Protein AF-0000000081426571 (afdb_homodimer)

Radius of gyration: 33.4 Å; Cα contacts (8 Å, |Δi|>4): 538; chains: 2; bounding box: 96×154×84 Å

pLDDT: mean 79.52, std 29.43, range [21.64, 98.94]

Secondary structure (DSSP, 8-state):
-------------------------------------HHHHHHS--EEEEEE-TTS-GGGGTTHHHHHHHHTGGGT-EE-SS-EE-PPPGGGEETTTTEEEHHHHHHHHHHHHTTSEEEEEESS-EE-TT-S--SEEEETTTEEEEE-TTTTT-HHHHHHHHHHHHHHHTT-/-------------------------------------THHHHHS--EEEEEE-TTS-GGGGTTHHHHHHHHTGGGT-EE-SS-EE-PPPGGGEETTTTEEEHHHHHHHHHHHHTTSEEEEEESS-EE-TT-S--SEEEETTTEEEEE-TTTTT-HHHHHHHHHHHHHHHTT-

Organism: NCBI:txid290746

Structure (mmCIF, N/CA/C/O backbone):
data_AF-0000000081426571-model_v1
#
loop_
_entity.id
_entity.type
_entity.pdbx_description
1 polymer 'Uncharacterized protein'
#
loop_
_atom_site.group_PDB
_atom_site.id
_atom_site.type_symbol
_atom_site.label_atom_id
_atom_site.label_alt_id
_atom_site.label_comp_id
_atom_site.label_asym_id
_atom_site.label_entity_id
_atom_site.label_seq_id
_atom_site.pdbx_PDB_ins_code
_atom_site.Cartn_x
_atom_site.Cartn_y
_atom_site.Cartn_z
_atom_site.occupancy
_atom_site.B_iso_or_equiv
_atom_site.auth_seq_id
_atom_site.auth_comp_id
_atom_site.auth_asym_id
_atom_site.auth_atom_id
_atom_site.pdbx_PDB_model_num
ATOM 1 N N . MET A 1 1 ? 53.719 65 63.531 1 25.92 1 MET A N 1
ATOM 2 C CA . MET A 1 1 ? 54.281 63.625 63.562 1 25.92 1 MET A CA 1
ATOM 3 C C . MET A 1 1 ? 53.188 62.562 63.5 1 25.92 1 MET A C 1
ATOM 5 O O . MET A 1 1 ? 52.688 62.094 64.5 1 25.92 1 MET A O 1
ATOM 9 N N . SER A 1 2 ? 52.156 62.781 62.625 1 25.45 2 SER A N 1
ATOM 10 C CA . SER A 1 2 ? 50.75 62.406 62.469 1 25.45 2 SER A CA 1
ATOM 11 C C . SER A 1 2 ? 50.594 60.938 62.156 1 25.45 2 SER A C 1
ATOM 13 O O . SER A 1 2 ? 51.438 60.375 61.438 1 25.45 2 SER A O 1
ATOM 15 N N . LEU A 1 3 ? 49.781 60.062 62.844 1 24.69 3 LEU A N 1
ATOM 16 C CA . LEU A 1 3 ? 49.469 58.688 63.281 1 24.69 3 LEU A CA 1
ATOM 17 C C . LEU A 1 3 ? 48.969 57.844 62.125 1 24.69 3 LEU A C 1
ATOM 19 O O . LEU A 1 3 ? 47.781 57.781 61.875 1 24.69 3 LEU A O 1
ATOM 23 N N . ILE A 1 4 ? 49.375 57.969 60.844 1 26.69 4 ILE A N 1
ATOM 24 C CA . ILE A 1 4 ? 48.875 57.438 59.562 1 26.69 4 ILE A CA 1
ATOM 25 C C . ILE A 1 4 ? 49.094 55.938 59.531 1 26.69 4 ILE A C 1
ATOM 27 O O . ILE A 1 4 ? 50.219 55.469 59.312 1 26.69 4 ILE A O 1
ATOM 31 N N . ASP A 1 5 ? 48.594 55.25 60.656 1 21.81 5 ASP A N 1
ATOM 32 C CA . ASP A 1 5 ? 49 53.844 60.875 1 21.81 5 ASP A CA 1
ATOM 33 C C . ASP A 1 5 ? 48.656 52.969 59.656 1 21.81 5 ASP A C 1
ATOM 35 O O . ASP A 1 5 ? 47.719 53.312 58.906 1 21.81 5 ASP A O 1
ATOM 39 N N . LYS A 1 6 ? 49.469 51.906 59.406 1 23.62 6 LYS A N 1
ATOM 40 C CA . LYS A 1 6 ? 49.938 50.906 58.469 1 23.62 6 LYS A CA 1
ATOM 41 C C . LYS A 1 6 ? 48.875 49.875 58.188 1 23.62 6 LYS A C 1
ATOM 43 O O . LYS A 1 6 ? 48.625 48.969 59 1 23.62 6 LYS A O 1
ATOM 48 N N . ILE A 1 7 ? 47.594 50.312 57.906 1 27.2 7 ILE A N 1
ATOM 49 C CA . ILE A 1 7 ? 46.5 49.375 57.875 1 27.2 7 ILE A CA 1
ATOM 50 C C . ILE A 1 7 ? 46.812 48.219 56.938 1 27.2 7 ILE A C 1
ATOM 52 O O . ILE A 1 7 ? 47.125 48.438 55.75 1 27.2 7 ILE A O 1
ATOM 56 N N . SER A 1 8 ? 47.438 47.094 57.469 1 24.3 8 SER A N 1
ATOM 57 C CA . SER A 1 8 ? 47.938 45.812 57 1 24.3 8 SER A CA 1
ATOM 58 C C . SER A 1 8 ? 46.938 45.125 56.094 1 24.3 8 SER A C 1
ATOM 60 O O . SER A 1 8 ? 45.781 44.969 56.438 1 24.3 8 SER A O 1
ATOM 62 N N . ASP A 1 9 ? 47.031 45.156 54.75 1 24.78 9 ASP A N 1
ATOM 63 C CA . ASP A 1 9 ? 46.344 44.781 53.5 1 24.78 9 ASP A CA 1
ATOM 64 C C . ASP A 1 9 ? 46.125 43.281 53.469 1 24.78 9 ASP A C 1
ATOM 66 O O . ASP A 1 9 ? 46.938 42.531 52.906 1 24.78 9 ASP A O 1
ATOM 70 N N . ASP A 1 10 ? 45.844 42.531 54.562 1 26.25 10 ASP A N 1
ATOM 71 C CA . ASP A 1 10 ? 45.875 41.094 54.562 1 26.25 10 ASP A CA 1
ATOM 72 C C . ASP A 1 10 ? 44.875 40.531 53.531 1 26.25 10 ASP A C 1
ATOM 74 O O . ASP A 1 10 ? 43.656 40.594 53.75 1 26.25 10 ASP A O 1
ATOM 78 N N . THR A 1 11 ? 45.062 40.719 52.219 1 26.31 11 THR A N 1
ATOM 79 C CA . THR A 1 11 ? 44.188 40.312 51.125 1 26.31 11 THR A CA 1
ATOM 80 C C . THR A 1 11 ? 43.969 38.781 51.156 1 26.31 11 THR A C 1
ATOM 82 O O . THR A 1 11 ? 44.938 38.031 51.094 1 26.31 11 THR A O 1
ATOM 85 N N . PRO A 1 12 ? 42.938 38.281 51.844 1 25.83 12 PRO A N 1
ATOM 86 C CA . PRO A 1 12 ? 42.781 36.812 52 1 25.83 12 PRO A CA 1
ATOM 87 C C . PRO A 1 12 ? 42.781 36.062 50.688 1 25.83 12 PRO A C 1
ATOM 89 O O . PRO A 1 12 ? 42.281 36.594 49.688 1 25.83 12 PRO A O 1
ATOM 92 N N . THR A 1 13 ? 43.812 35.219 50.375 1 25.3 13 THR A N 1
ATOM 93 C CA . THR A 1 13 ? 44.156 34.438 49.219 1 25.3 13 THR A CA 1
ATOM 94 C C . THR A 1 13 ? 43.062 33.438 48.906 1 25.3 13 THR A C 1
ATOM 96 O O . THR A 1 13 ? 42.656 32.656 49.75 1 25.3 13 THR A O 1
ATOM 99 N N . LEU A 1 14 ? 42.062 33.812 48.094 1 24.78 14 LEU A N 1
ATOM 100 C CA . LEU A 1 14 ? 40.938 33.031 47.688 1 24.78 14 LEU A CA 1
ATOM 101 C C . LEU A 1 14 ? 41.406 31.672 47.125 1 24.78 14 LEU A C 1
ATOM 103 O O . LEU A 1 14 ? 42.219 31.641 46.219 1 24.78 14 LEU A O 1
ATOM 107 N N . GLU A 1 15 ? 41.375 30.562 47.938 1 23.47 15 GLU A N 1
ATOM 108 C CA . GLU A 1 15 ? 41.75 29.188 47.625 1 23.47 15 GLU A CA 1
ATOM 109 C C . GLU A 1 15 ? 41.094 28.688 46.344 1 23.47 15 GLU A C 1
ATOM 111 O O . GLU A 1 15 ? 39.938 29.016 46.094 1 23.47 15 GLU A O 1
ATOM 116 N N . GLU A 1 16 ? 41.875 28.281 45.375 1 23.42 16 GLU A N 1
ATOM 117 C CA . GLU A 1 16 ? 41.656 27.75 44.031 1 23.42 16 GLU A CA 1
ATOM 118 C C . GLU A 1 16 ? 40.812 26.484 44.062 1 23.42 16 GLU A C 1
ATOM 120 O O . GLU A 1 16 ? 41.219 25.5 44.719 1 23.42 16 GLU A O 1
ATOM 125 N N . GLU A 1 17 ? 39.531 26.578 44.156 1 22.53 17 GLU A N 1
ATOM 126 C CA . GLU A 1 17 ? 38.688 25.375 44.156 1 22.53 17 GLU A CA 1
ATOM 127 C C . GLU A 1 17 ? 39.062 24.422 43.031 1 22.53 17 GLU A C 1
ATOM 129 O O . GLU A 1 17 ? 39.344 24.859 41.906 1 22.53 17 GLU A O 1
ATOM 134 N N . ALA A 1 18 ? 39.594 23.188 43.375 1 25.34 18 ALA A N 1
ATOM 135 C CA . ALA A 1 18 ? 40.031 22.078 42.531 1 25.34 18 ALA A CA 1
ATOM 136 C C . ALA A 1 18 ? 39 21.781 41.469 1 25.34 18 ALA A C 1
ATOM 138 O O . ALA A 1 18 ? 37.781 21.891 41.688 1 25.34 18 ALA A O 1
ATOM 139 N N . PRO A 1 19 ? 39.438 21.703 40.156 1 23.05 19 PRO A N 1
ATOM 140 C CA . PRO A 1 19 ? 38.562 21.438 39.031 1 23.05 19 PRO A CA 1
ATOM 141 C C . PRO A 1 19 ? 37.781 20.156 39.188 1 23.05 19 PRO A C 1
ATOM 143 O O . PRO A 1 19 ? 38.25 19.188 39.781 1 23.05 19 PRO A O 1
ATOM 146 N N . PHE A 1 20 ? 36.406 20.172 39.344 1 23.98 20 PHE A N 1
ATOM 147 C CA . PHE A 1 20 ? 35.5 19.047 39.344 1 23.98 20 PHE A CA 1
ATOM 148 C C . PHE A 1 20 ? 35.75 18.141 38.156 1 23.98 20 PHE A C 1
ATOM 150 O O . PHE A 1 20 ? 35.75 18.609 37 1 23.98 20 PHE A O 1
ATOM 157 N N . GLU A 1 21 ? 36.625 17.203 38.281 1 24.95 21 GLU A N 1
ATOM 158 C CA . GLU A 1 21 ? 36.844 16.156 37.281 1 24.95 21 GLU A CA 1
ATOM 159 C C . GLU A 1 21 ? 35.531 15.484 36.875 1 24.95 21 GLU A C 1
ATOM 161 O O . GLU A 1 21 ? 34.875 14.891 37.719 1 24.95 21 GLU A O 1
ATOM 166 N N . THR A 1 22 ? 34.688 16.172 36.094 1 23.86 22 THR A N 1
ATOM 167 C CA . THR A 1 22 ? 33.531 15.508 35.531 1 23.86 22 THR A CA 1
ATOM 168 C C . THR A 1 22 ? 33.875 14.18 34.875 1 23.86 22 THR A C 1
ATOM 170 O O . THR A 1 22 ? 34.688 14.141 33.938 1 23.86 22 THR A O 1
ATOM 173 N N . SER A 1 23 ? 34.156 13.164 35.688 1 23.3 23 SER A N 1
ATOM 174 C CA . SER A 1 23 ? 34.344 11.82 35.125 1 23.3 23 SER A CA 1
ATOM 175 C C . SER A 1 23 ? 33.188 11.445 34.188 1 23.3 23 SER A C 1
ATOM 177 O O . SER A 1 23 ? 32.031 11.383 34.594 1 23.3 23 SER A O 1
ATOM 179 N N . THR A 1 24 ? 33.25 11.984 33 1 24.41 24 THR A N 1
ATOM 180 C CA . THR A 1 24 ? 32.344 11.586 31.922 1 24.41 24 THR A CA 1
ATOM 181 C C . THR A 1 24 ? 32.344 10.07 31.734 1 24.41 24 THR A C 1
ATOM 183 O O . THR A 1 24 ? 33.312 9.5 31.234 1 24.41 24 THR A O 1
ATOM 186 N N . ASP A 1 25 ? 32.125 9.297 32.781 1 23.45 25 ASP A N 1
ATOM 187 C CA . ASP A 1 25 ? 32 7.887 32.438 1 23.45 25 ASP A CA 1
ATOM 188 C C . ASP A 1 25 ? 30.969 7.68 31.344 1 23.45 25 ASP A C 1
ATOM 190 O O . ASP A 1 25 ? 29.797 8.008 31.516 1 23.45 25 ASP A O 1
ATOM 194 N N . ALA A 1 26 ? 31.453 7.828 30.094 1 24.08 26 ALA A N 1
ATOM 195 C CA . ALA A 1 26 ? 30.766 7.453 28.875 1 24.08 26 ALA A CA 1
ATOM 196 C C . ALA A 1 26 ? 30.188 6.043 28.984 1 24.08 26 ALA A C 1
ATOM 198 O O . ALA A 1 26 ? 30.906 5.059 28.812 1 24.08 26 ALA A O 1
ATOM 199 N N . ASN A 1 27 ? 29.578 5.695 30.078 1 26.95 27 ASN A N 1
ATOM 200 C CA . ASN A 1 27 ? 28.953 4.395 29.828 1 26.95 27 ASN A CA 1
ATOM 201 C C . ASN A 1 27 ? 28.141 4.391 28.547 1 26.95 27 ASN A C 1
ATOM 203 O O . ASN A 1 27 ? 27.156 5.113 28.438 1 26.95 27 ASN A O 1
ATOM 207 N N . ASN A 1 28 ? 28.828 4.262 27.484 1 24.73 28 ASN A N 1
ATOM 208 C CA . ASN A 1 28 ? 28.344 3.955 26.141 1 24.73 28 ASN A CA 1
ATOM 209 C C . ASN A 1 28 ? 27.281 2.861 26.156 1 24.73 28 ASN A C 1
ATOM 211 O O . ASN A 1 28 ? 27.609 1.672 26.172 1 24.73 28 ASN A O 1
ATOM 215 N N . ALA A 1 29 ? 26.359 2.893 27.078 1 26.14 29 ALA A N 1
ATOM 216 C CA . ALA A 1 29 ? 25.328 1.873 26.906 1 26.14 29 ALA A CA 1
ATOM 217 C C . ALA A 1 29 ? 24.859 1.797 25.469 1 26.14 29 ALA A C 1
ATOM 219 O O . ALA A 1 29 ? 24.312 2.764 24.922 1 26.14 29 ALA A O 1
ATOM 220 N N . ASP A 1 30 ? 25.609 1.077 24.656 1 28.41 30 ASP A N 1
ATOM 221 C CA . ASP A 1 30 ? 25.203 0.573 23.344 1 28.41 30 ASP A CA 1
ATOM 222 C C . ASP A 1 30 ? 23.719 0.226 23.328 1 28.41 30 ASP A C 1
ATOM 224 O O . ASP A 1 30 ? 23.266 -0.655 24.062 1 28.41 30 ASP A O 1
ATOM 228 N N . SER A 1 31 ? 22.922 1.123 23.531 1 29.75 31 SER A N 1
ATOM 229 C CA . SER A 1 31 ? 21.531 0.726 23.281 1 29.75 31 SER A CA 1
ATOM 230 C C . SER A 1 31 ? 21.453 -0.242 22.094 1 29.75 31 SER A C 1
ATOM 232 O O . SER A 1 31 ? 21.984 0.033 21.031 1 29.75 31 SER A O 1
ATOM 234 N N . PRO A 1 32 ? 21.266 -1.528 22.406 1 28.88 32 PRO A N 1
ATOM 235 C CA . PRO A 1 32 ? 21.234 -2.465 21.281 1 28.88 32 PRO A CA 1
ATOM 236 C C . PRO A 1 32 ? 20.422 -1.948 20.109 1 28.88 32 PRO A C 1
ATOM 238 O O . PRO A 1 32 ? 19.281 -1.488 20.297 1 28.88 32 PRO A O 1
ATOM 241 N N . LYS A 1 33 ? 20.938 -1.298 19.141 1 29.2 33 LYS A N 1
ATOM 242 C CA . LYS A 1 33 ? 20.312 -1.254 17.812 1 29.2 33 LYS A CA 1
ATOM 243 C C . LYS A 1 33 ? 19.484 -2.504 17.562 1 29.2 33 LYS A C 1
ATOM 245 O O . LYS A 1 33 ? 20 -3.623 17.625 1 29.2 33 LYS A O 1
ATOM 250 N N . LYS A 1 34 ? 18.266 -2.441 17.953 1 31.03 34 LYS A N 1
ATOM 251 C CA . LYS A 1 34 ? 17.422 -3.523 17.453 1 31.03 34 LYS A CA 1
ATOM 252 C C . LYS A 1 34 ? 17.891 -3.992 16.078 1 31.03 34 LYS A C 1
ATOM 254 O O . LYS A 1 34 ? 17.812 -3.24 15.109 1 31.03 34 LYS A O 1
ATOM 259 N N . SER A 1 35 ? 18.969 -4.695 15.992 1 32.28 35 SER A N 1
ATOM 260 C CA . SER A 1 35 ? 19.234 -5.488 14.797 1 32.28 35 SER A CA 1
ATOM 261 C C . SER A 1 35 ? 17.953 -5.805 14.047 1 32.28 35 SER A C 1
ATOM 263 O O . SER A 1 35 ? 16.953 -6.234 14.648 1 32.28 35 SER A O 1
ATOM 265 N N . LEU A 1 36 ? 17.484 -5.109 13.172 1 36.12 36 LEU A N 1
ATOM 266 C CA . LEU A 1 36 ? 16.562 -5.742 12.234 1 36.12 36 LEU A CA 1
ATOM 267 C C . LEU A 1 36 ? 16.734 -7.258 12.242 1 36.12 36 LEU A C 1
ATOM 269 O O . LEU A 1 36 ? 17.781 -7.77 11.828 1 36.12 36 LEU A O 1
ATOM 273 N N . SER A 1 37 ? 16.422 -7.93 13.195 1 35.41 37 SER A N 1
ATOM 274 C CA . SER A 1 37 ? 16.578 -9.375 13.344 1 35.41 37 SER A CA 1
ATOM 275 C C . SER A 1 37 ? 16.5 -10.078 11.992 1 35.41 37 SER A C 1
ATOM 277 O O . SER A 1 37 ? 15.547 -9.891 11.242 1 35.41 37 SER A O 1
ATOM 279 N N . GLU A 1 38 ? 17.453 -10.352 11.102 1 43.66 38 GLU A N 1
ATOM 280 C CA . GLU A 1 38 ? 17.75 -11.383 10.109 1 43.66 38 GLU A CA 1
ATOM 281 C C . GLU A 1 38 ? 16.797 -12.562 10.234 1 43.66 38 GLU A C 1
ATOM 283 O O . GLU A 1 38 ? 16.609 -13.312 9.281 1 43.66 38 GLU A O 1
ATOM 288 N N . PRO A 1 39 ? 16.375 -12.75 11.383 1 43.84 39 PRO A N 1
ATOM 289 C CA . PRO A 1 39 ? 15.68 -14.031 11.586 1 43.84 39 PRO A CA 1
ATOM 290 C C . PRO A 1 39 ? 14.352 -14.109 10.844 1 43.84 39 PRO A C 1
ATOM 292 O O . PRO A 1 39 ? 13.961 -15.18 10.383 1 43.84 39 PRO A O 1
ATOM 295 N N . ILE A 1 40 ? 13.656 -13.008 10.883 1 48.34 40 ILE A N 1
ATOM 296 C CA . ILE A 1 40 ? 12.328 -13.188 10.312 1 48.34 40 ILE A CA 1
ATOM 297 C C . ILE A 1 40 ? 12.445 -13.469 8.812 1 48.34 40 ILE A C 1
ATOM 299 O O . ILE A 1 40 ? 11.734 -14.328 8.273 1 48.34 40 ILE A O 1
ATOM 303 N N . PHE A 1 41 ? 13.367 -12.742 8.156 1 56.28 41 PHE A N 1
ATOM 304 C CA . PHE A 1 41 ? 13.523 -12.984 6.727 1 56.28 41 PHE A CA 1
ATOM 305 C C . PHE A 1 41 ? 14.172 -14.336 6.473 1 56.28 41 PHE A C 1
ATOM 307 O O . PHE A 1 41 ? 13.961 -14.953 5.426 1 56.28 41 PHE A O 1
ATOM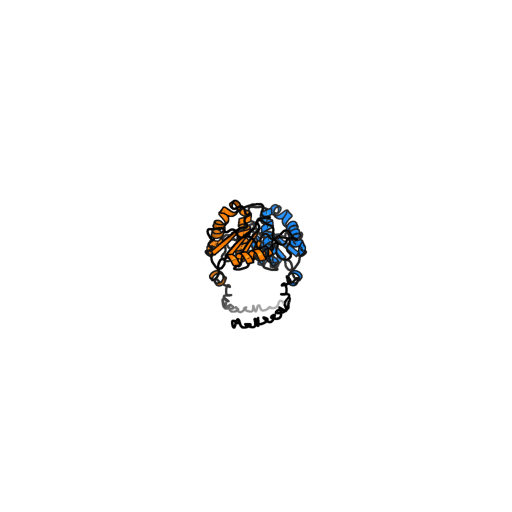 314 N N . GLN A 1 42 ? 15 -14.68 7.434 1 54.41 42 GLN A N 1
ATOM 315 C CA . GLN A 1 42 ? 15.703 -15.938 7.207 1 54.41 42 GLN A CA 1
ATOM 316 C C . GLN A 1 42 ? 14.727 -17.094 7.039 1 54.41 42 GLN A C 1
ATOM 318 O O . GLN A 1 42 ? 15.016 -18.062 6.332 1 54.41 42 GLN A O 1
ATOM 323 N N . GLN A 1 43 ? 13.516 -16.906 7.605 1 61.25 43 GLN A N 1
ATOM 324 C CA . GLN A 1 43 ? 12.664 -18.094 7.574 1 61.25 43 GLN A CA 1
ATOM 325 C C . GLN A 1 43 ? 11.555 -17.953 6.539 1 61.25 43 GLN A C 1
ATOM 327 O O . GLN A 1 43 ? 10.812 -18.891 6.277 1 61.25 43 GLN A O 1
ATOM 332 N N . MET A 1 44 ? 11.555 -16.891 5.809 1 64.56 44 MET A N 1
ATOM 333 C CA . MET A 1 44 ? 10.43 -16.734 4.883 1 64.56 44 MET A CA 1
ATOM 334 C C . MET A 1 44 ? 10.766 -17.344 3.523 1 64.56 44 MET A C 1
ATOM 336 O O . MET A 1 44 ? 11.922 -17.328 3.1 1 64.56 44 MET A O 1
ATOM 340 N N . PRO A 1 45 ? 9.633 -18.094 2.994 1 66.06 45 PRO A N 1
ATOM 341 C CA . PRO A 1 45 ? 9.875 -18.562 1.629 1 66.06 45 PRO A CA 1
ATOM 342 C C . PRO A 1 45 ? 10.375 -17.453 0.703 1 66.06 45 PRO A C 1
ATOM 344 O O . PRO A 1 45 ? 9.953 -16.312 0.83 1 66.06 45 PRO A O 1
ATOM 347 N N . ARG A 1 46 ? 11.188 -17.844 -0.065 1 85.31 46 ARG A N 1
ATOM 348 C CA . ARG A 1 46 ? 11.82 -16.859 -0.945 1 85.31 46 ARG A CA 1
ATOM 349 C C . ARG A 1 46 ? 11.281 -16.969 -2.367 1 85.31 46 ARG A C 1
ATOM 351 O O . ARG A 1 46 ? 11.984 -16.672 -3.33 1 85.31 46 ARG A O 1
ATOM 358 N N . THR A 1 47 ? 10.047 -17.672 -2.508 1 96.38 47 THR A N 1
ATOM 359 C CA . THR A 1 47 ? 9.391 -17.75 -3.809 1 96.38 47 THR A CA 1
ATOM 360 C C . THR A 1 47 ? 7.969 -17.188 -3.73 1 96.38 47 THR A C 1
ATOM 362 O O . THR A 1 47 ? 7.246 -17.453 -2.77 1 96.38 47 THR A O 1
ATOM 365 N N . CYS A 1 48 ? 7.609 -16.438 -4.734 1 98.19 48 CYS A N 1
ATOM 366 C CA . CYS A 1 48 ? 6.277 -15.859 -4.832 1 98.19 48 CYS A CA 1
ATOM 367 C C . CYS A 1 48 ? 5.512 -16.438 -6.012 1 98.19 48 CYS A C 1
ATOM 369 O O . CYS A 1 48 ? 5.996 -16.422 -7.145 1 98.19 48 CYS A O 1
ATOM 371 N N . GLN A 1 49 ? 4.383 -17.016 -5.766 1 98.69 49 GLN A N 1
ATOM 372 C CA . GLN A 1 49 ? 3.465 -17.438 -6.816 1 98.69 49 GLN A CA 1
ATOM 373 C C . GLN A 1 49 ? 2.447 -16.359 -7.137 1 98.69 49 GLN A C 1
ATOM 375 O O . GLN A 1 49 ? 1.736 -15.883 -6.25 1 98.69 49 GLN A O 1
ATOM 380 N N . ILE A 1 50 ? 2.367 -15.953 -8.414 1 98.81 50 ILE A N 1
ATOM 381 C CA . ILE A 1 50 ? 1.347 -15 -8.844 1 98.81 50 ILE A CA 1
ATOM 382 C C . ILE A 1 50 ? 0.153 -15.758 -9.422 1 98.81 50 ILE A C 1
ATOM 384 O O . ILE A 1 50 ? 0.317 -16.609 -10.289 1 98.81 50 ILE A O 1
ATOM 388 N N . PHE A 1 51 ? -0.955 -15.469 -8.875 1 98.88 51 PHE A N 1
ATOM 389 C CA . PHE A 1 51 ? -2.232 -15.906 -9.422 1 98.88 51 PHE A CA 1
ATOM 390 C C . PHE A 1 51 ? -2.969 -14.742 -10.07 1 98.88 51 PHE A C 1
ATOM 392 O O . PHE A 1 51 ? -2.795 -13.594 -9.672 1 98.88 51 PHE A O 1
ATOM 399 N N . ARG A 1 52 ? -3.785 -15.055 -11.039 1 98.81 52 ARG A N 1
ATOM 400 C CA . ARG A 1 52 ? -4.664 -14.039 -11.617 1 98.81 52 ARG A CA 1
ATOM 401 C C . ARG A 1 52 ? -6.074 -14.586 -11.805 1 98.81 52 ARG A C 1
ATOM 403 O O . ARG A 1 52 ? -6.254 -15.766 -12.117 1 98.81 52 ARG A O 1
ATOM 410 N N . GLN A 1 53 ? -7.043 -13.734 -11.531 1 98.25 53 GLN A N 1
ATOM 411 C CA . GLN A 1 53 ? -8.391 -14.008 -12.016 1 98.25 53 GLN A CA 1
ATOM 412 C C . GLN A 1 53 ? -8.422 -14.094 -13.539 1 98.25 53 GLN A C 1
ATOM 414 O O . GLN A 1 53 ? -7.68 -13.375 -14.219 1 98.25 53 GLN A O 1
ATOM 419 N N . SER A 1 54 ? -9.289 -14.852 -14.086 1 96.25 54 SER A N 1
ATOM 420 C CA . SER A 1 54 ? -9.297 -15.234 -15.492 1 96.25 54 SER A CA 1
ATOM 421 C C . SER A 1 54 ? -9.359 -14 -16.391 1 96.25 54 SER A C 1
ATOM 423 O O . SER A 1 54 ? -8.703 -13.953 -17.438 1 96.25 54 SER A O 1
ATOM 425 N N . LYS A 1 55 ? -10.023 -13 -16.047 1 94.75 55 LYS A N 1
ATOM 426 C CA . LYS A 1 55 ? -10.297 -11.867 -16.922 1 94.75 55 LYS A CA 1
ATOM 427 C C . LYS A 1 55 ? -9.195 -10.82 -16.828 1 94.75 55 LYS A C 1
ATOM 429 O O . LYS A 1 55 ? -9.195 -9.836 -17.562 1 94.75 55 LYS A O 1
ATOM 434 N N . VAL A 1 56 ? -8.203 -11.031 -15.953 1 97.81 56 VAL A N 1
ATOM 435 C CA . VAL A 1 56 ? -7.105 -10.078 -15.836 1 97.81 56 VAL A CA 1
ATOM 436 C C . VAL A 1 56 ? -6.289 -10.07 -17.125 1 97.81 56 VAL A C 1
ATOM 438 O O . VAL A 1 56 ? -5.801 -11.109 -17.562 1 97.81 56 VAL A O 1
ATOM 441 N N . ASN A 1 57 ? -6.172 -8.906 -17.703 1 96.81 57 ASN A N 1
ATOM 442 C CA . ASN A 1 57 ? -5.391 -8.734 -18.922 1 96.81 57 ASN A CA 1
ATOM 443 C C . ASN A 1 57 ? -3.902 -8.969 -18.672 1 96.81 57 ASN A C 1
ATOM 445 O O . ASN A 1 57 ? -3.258 -8.195 -17.969 1 96.81 57 ASN A O 1
ATOM 449 N N . THR A 1 58 ? -3.359 -9.906 -19.297 1 96.75 58 THR A N 1
ATOM 450 C CA . THR A 1 58 ? -1.985 -10.328 -19.047 1 96.75 58 THR A CA 1
ATOM 451 C C . THR A 1 58 ? -0.999 -9.266 -19.516 1 96.75 58 THR A C 1
ATOM 453 O O . THR A 1 58 ? 0.129 -9.195 -19.031 1 96.75 58 THR A O 1
ATOM 456 N N . ASN A 1 59 ? -1.411 -8.391 -20.422 1 97.12 59 ASN A N 1
ATOM 457 C CA . ASN A 1 59 ? -0.533 -7.32 -20.891 1 97.12 59 ASN A CA 1
ATOM 458 C C . ASN A 1 59 ? -0.231 -6.316 -19.781 1 97.12 59 ASN A C 1
ATOM 460 O O . ASN A 1 59 ? 0.852 -5.73 -19.75 1 97.12 59 ASN A O 1
ATOM 464 N N . LEU A 1 60 ? -1.209 -6.152 -18.906 1 97.69 60 LEU A N 1
ATOM 465 C CA . LEU A 1 60 ? -1.074 -5.176 -17.828 1 97.69 60 LEU A CA 1
ATOM 466 C C . LEU A 1 60 ? -0.053 -5.645 -16.797 1 97.69 60 LEU A C 1
ATOM 468 O O . LEU A 1 60 ? 0.478 -4.836 -16.031 1 97.69 60 LEU A O 1
ATOM 472 N N . ILE A 1 61 ? 0.208 -7 -16.797 1 98.06 61 ILE A N 1
ATOM 473 C CA . ILE A 1 61 ? 1.05 -7.531 -15.727 1 98.06 61 ILE A CA 1
ATOM 474 C C . ILE A 1 61 ? 2.24 -8.273 -16.328 1 98.06 61 ILE A C 1
ATOM 476 O O . ILE A 1 61 ? 2.902 -9.055 -15.648 1 98.06 61 ILE A O 1
ATOM 480 N N . ALA A 1 62 ? 2.561 -8.031 -17.578 1 97.19 62 ALA A N 1
ATOM 481 C CA . ALA A 1 62 ? 3.59 -8.758 -18.312 1 97.19 62 ALA A CA 1
ATOM 482 C C . ALA A 1 62 ? 4.957 -8.594 -17.656 1 97.19 62 ALA A C 1
ATOM 484 O O . ALA A 1 62 ? 5.723 -9.562 -17.547 1 97.19 62 ALA A O 1
ATOM 485 N N . ASP A 1 63 ? 5.246 -7.406 -17.156 1 97.19 63 ASP A N 1
ATOM 486 C CA . ASP A 1 63 ? 6.562 -7.113 -16.609 1 97.19 63 ASP A CA 1
ATOM 487 C C . ASP A 1 63 ? 6.551 -7.23 -15.086 1 97.19 63 ASP A C 1
ATOM 489 O O . ASP A 1 63 ? 7.59 -7.07 -14.438 1 97.19 63 ASP A O 1
ATOM 493 N N . LEU A 1 64 ? 5.438 -7.527 -14.5 1 98.25 64 LEU A N 1
ATOM 494 C CA . LEU A 1 64 ? 5.262 -7.48 -13.055 1 98.25 64 LEU A CA 1
ATOM 495 C C . LEU A 1 64 ? 6.199 -8.461 -12.359 1 98.25 64 LEU A C 1
ATOM 497 O O . LEU A 1 64 ? 6.879 -8.102 -11.398 1 98.25 64 LEU A O 1
ATOM 501 N N . PRO A 1 65 ? 6.336 -9.766 -12.852 1 98.31 65 PRO A N 1
ATOM 502 C CA . PRO A 1 65 ? 7.23 -10.711 -12.18 1 98.31 65 PRO A CA 1
ATOM 503 C C . PRO A 1 65 ? 8.672 -10.219 -12.109 1 98.31 65 PRO A C 1
ATOM 505 O O . PRO A 1 65 ? 9.297 -10.273 -11.055 1 98.31 65 PRO A O 1
ATOM 508 N N . LYS A 1 66 ? 9.156 -9.672 -13.172 1 97.75 66 LYS A N 1
ATOM 509 C CA . LYS A 1 66 ? 10.523 -9.18 -13.227 1 97.75 66 LYS A CA 1
ATOM 510 C C . LYS A 1 66 ? 10.719 -7.984 -12.297 1 97.75 66 LYS A C 1
ATOM 512 O O . LYS A 1 66 ? 11.719 -7.902 -11.578 1 97.75 66 LYS A O 1
ATOM 517 N N . ARG A 1 67 ? 9.812 -7.059 -12.344 1 96.88 67 ARG A N 1
ATOM 518 C CA . ARG A 1 67 ? 9.898 -5.855 -11.523 1 96.88 67 ARG A CA 1
ATOM 519 C C . ARG A 1 67 ? 9.852 -6.203 -10.039 1 96.88 67 ARG A C 1
ATOM 521 O O . ARG A 1 67 ? 10.531 -5.578 -9.227 1 96.88 67 ARG A O 1
ATOM 528 N N . ILE A 1 68 ? 9.039 -7.184 -9.672 1 97.88 68 ILE A N 1
ATOM 529 C CA . ILE A 1 68 ? 8.953 -7.629 -8.281 1 97.88 68 ILE A CA 1
ATOM 530 C C . ILE A 1 68 ? 10.297 -8.203 -7.84 1 97.88 68 ILE A C 1
ATOM 532 O O . ILE A 1 68 ? 10.812 -7.84 -6.777 1 97.88 68 ILE A O 1
ATOM 536 N N . GLU A 1 69 ? 10.875 -9.078 -8.656 1 97.56 69 GLU A N 1
ATOM 537 C CA . GLU A 1 69 ? 12.164 -9.672 -8.312 1 97.56 69 GLU A CA 1
ATOM 538 C C . GLU A 1 69 ? 13.242 -8.602 -8.141 1 97.56 69 GLU A C 1
ATOM 540 O O . GLU A 1 69 ? 14.047 -8.672 -7.215 1 97.56 69 GLU A O 1
ATOM 545 N N . GLU A 1 70 ? 13.18 -7.637 -8.992 1 96.25 70 GLU A N 1
ATOM 546 C CA . GLU A 1 70 ? 14.156 -6.551 -8.922 1 96.25 70 GLU A CA 1
ATOM 547 C C . GLU A 1 70 ? 13.992 -5.742 -7.641 1 96.25 70 GLU A C 1
ATOM 549 O O . GLU A 1 70 ? 14.984 -5.355 -7.02 1 96.25 70 GLU A O 1
ATOM 554 N N . CYS A 1 71 ? 12.805 -5.484 -7.23 1 95.38 71 CYS A N 1
ATOM 555 C CA . CYS A 1 71 ? 12.539 -4.664 -6.055 1 95.38 71 CYS A CA 1
ATOM 556 C C . CYS A 1 71 ? 12.875 -5.418 -4.777 1 95.38 71 CYS A C 1
ATOM 558 O O . CYS A 1 71 ? 13.227 -4.805 -3.764 1 95.38 71 CYS A O 1
ATOM 560 N N . PHE A 1 72 ? 12.812 -6.766 -4.871 1 96.06 72 PHE A N 1
ATOM 561 C CA . PHE A 1 72 ? 13.023 -7.547 -3.658 1 96.06 72 PHE A CA 1
ATOM 562 C C . PHE A 1 72 ? 14.297 -8.383 -3.77 1 96.06 72 PHE A C 1
ATOM 564 O O . PHE A 1 72 ? 14.367 -9.484 -3.221 1 96.06 72 PHE A O 1
ATOM 571 N N . THR A 1 73 ? 15.227 -7.887 -4.512 1 93.75 73 THR A N 1
ATOM 572 C CA . THR A 1 73 ? 16.484 -8.586 -4.762 1 93.75 73 THR A CA 1
ATOM 573 C C . THR A 1 73 ? 17.234 -8.82 -3.457 1 93.75 73 THR A C 1
ATOM 575 O O . THR A 1 73 ? 17.938 -9.82 -3.311 1 93.75 73 THR A O 1
ATOM 578 N N . GLN A 1 74 ? 17.109 -7.898 -2.455 1 91 74 GLN A N 1
ATOM 579 C CA . GLN A 1 74 ? 17.875 -7.953 -1.212 1 91 74 GLN A CA 1
ATOM 580 C C . GLN A 1 74 ? 17.547 -9.211 -0.42 1 91 74 GLN A C 1
ATOM 582 O O . GLN A 1 74 ? 18.375 -9.703 0.347 1 91 74 GLN A O 1
ATOM 587 N N . ILE A 1 75 ? 16.375 -9.742 -0.673 1 93.06 75 ILE A N 1
ATOM 588 C CA . ILE A 1 75 ? 15.992 -10.938 0.069 1 93.06 75 ILE A CA 1
ATOM 589 C C . ILE A 1 75 ? 15.977 -12.141 -0.87 1 93.06 75 ILE A C 1
ATOM 591 O O . ILE A 1 75 ? 15.539 -13.227 -0.484 1 93.06 75 ILE A O 1
ATOM 595 N N . GLY A 1 76 ? 16.344 -11.969 -2.031 1 93.81 76 GLY A N 1
ATOM 596 C CA . GLY A 1 76 ? 16.438 -13.055 -2.994 1 93.81 76 GLY A CA 1
ATOM 597 C C . GLY A 1 76 ? 15.094 -13.617 -3.393 1 93.81 76 GLY A C 1
ATOM 598 O O . GLY A 1 76 ? 14.969 -14.828 -3.615 1 93.81 76 GLY A O 1
ATOM 599 N N . LEU A 1 77 ? 14.094 -12.789 -3.414 1 96.12 77 LEU A N 1
ATOM 600 C CA . LEU A 1 77 ? 12.766 -13.258 -3.799 1 96.12 77 LEU A CA 1
ATOM 601 C C . LEU A 1 77 ? 12.734 -13.648 -5.273 1 96.12 77 LEU A C 1
ATOM 603 O O . LEU A 1 77 ? 13.18 -12.883 -6.133 1 96.12 77 LEU A O 1
ATOM 607 N N . LYS A 1 78 ? 12.273 -14.859 -5.496 1 97 78 LYS A N 1
ATOM 608 C CA . LYS A 1 78 ? 12.016 -15.32 -6.855 1 97 78 LYS A CA 1
ATOM 609 C C . LYS A 1 78 ? 10.523 -15.414 -7.133 1 97 78 LYS A C 1
ATOM 611 O O . LYS A 1 78 ? 9.734 -15.734 -6.238 1 97 78 LYS A O 1
ATOM 616 N N . VAL A 1 79 ? 10.148 -15.047 -8.32 1 98.06 79 VAL A N 1
ATOM 617 C CA . VAL A 1 79 ? 8.75 -15.172 -8.742 1 98.06 79 VAL A CA 1
ATOM 618 C C . VAL A 1 79 ? 8.602 -16.375 -9.68 1 98.06 79 VAL A C 1
ATOM 620 O O . VAL A 1 79 ? 9.406 -16.547 -10.602 1 98.06 79 VAL A O 1
ATOM 623 N N . SER A 1 80 ? 7.605 -17.234 -9.359 1 96.62 80 SER A N 1
ATOM 624 C CA . SER A 1 80 ? 7.359 -18.391 -10.219 1 96.62 80 SER A CA 1
ATOM 625 C C . SER A 1 80 ? 7.203 -17.969 -11.68 1 96.62 80 SER A C 1
ATOM 627 O O . SER A 1 80 ? 6.594 -16.938 -11.961 1 96.62 80 SER A O 1
ATOM 629 N N . ASP A 1 81 ? 7.652 -18.703 -12.578 1 92.31 81 ASP A N 1
ATOM 630 C CA . ASP A 1 81 ? 7.648 -18.406 -14.008 1 92.31 81 ASP A CA 1
ATOM 631 C C . ASP A 1 81 ? 6.223 -18.297 -14.539 1 92.31 81 ASP A C 1
ATOM 633 O O . ASP A 1 81 ? 5.934 -17.422 -15.367 1 92.31 81 ASP A O 1
ATOM 637 N N . GLU A 1 82 ? 5.434 -19.094 -14.047 1 95.94 82 GLU A N 1
ATOM 638 C CA . GLU A 1 82 ? 4.07 -19.125 -14.562 1 95.94 82 GLU A CA 1
ATOM 639 C C . GLU A 1 82 ? 3.119 -18.344 -13.664 1 95.94 82 GLU A C 1
ATOM 641 O O . GLU A 1 82 ? 3.104 -18.547 -12.445 1 95.94 82 GLU A O 1
ATOM 646 N N . ILE A 1 83 ? 2.402 -17.438 -14.297 1 98 83 ILE A N 1
ATOM 647 C CA . ILE A 1 83 ? 1.244 -16.859 -13.633 1 98 83 ILE A CA 1
ATOM 648 C C . ILE A 1 83 ? 0.043 -17.781 -13.766 1 98 83 ILE A C 1
ATOM 650 O O . ILE A 1 83 ? -0.441 -18.031 -14.875 1 98 83 ILE A O 1
ATOM 654 N N . LYS A 1 84 ? -0.403 -18.312 -12.664 1 98.12 84 LYS A N 1
ATOM 655 C CA . LYS A 1 84 ? -1.466 -19.312 -12.695 1 98.12 84 LYS A CA 1
ATOM 656 C C . LYS A 1 84 ? -2.84 -18.656 -12.578 1 98.12 84 LYS A C 1
ATOM 658 O O . LYS A 1 84 ? -3.008 -17.688 -11.852 1 98.12 84 LYS A O 1
ATOM 663 N N . VAL A 1 85 ? -3.756 -19.234 -13.359 1 98.56 85 VAL A N 1
ATOM 664 C CA . VAL A 1 85 ? -5.145 -18.812 -13.227 1 98.56 85 VAL A CA 1
ATOM 665 C C . VAL A 1 85 ? -5.758 -19.438 -11.977 1 98.56 85 VAL A C 1
ATOM 667 O O . VAL A 1 85 ? -5.621 -20.641 -11.75 1 98.56 85 VAL A O 1
ATOM 670 N N . LEU A 1 86 ? -6.324 -18.641 -11.102 1 98.62 86 LEU A N 1
ATOM 671 C CA . LEU A 1 86 ? -7.027 -19.078 -9.906 1 98.62 86 LEU A CA 1
ATOM 672 C C . LEU A 1 86 ? -8.391 -18.406 -9.797 1 98.62 86 LEU A C 1
ATOM 674 O O . LEU A 1 86 ? -8.484 -17.188 -9.75 1 98.62 86 LEU A O 1
ATOM 678 N N . VAL A 1 87 ? -9.438 -19.203 -9.742 1 97.88 87 VAL A N 1
ATOM 679 C CA . VAL A 1 87 ? -10.797 -18.688 -9.602 1 97.88 87 VAL A CA 1
ATOM 680 C C . VAL A 1 87 ? -11.094 -18.375 -8.141 1 97.88 87 VAL A C 1
ATOM 682 O O . VAL A 1 87 ? -10.883 -19.234 -7.27 1 97.88 87 VAL A O 1
ATOM 685 N N . PRO A 1 88 ? -11.461 -17.156 -7.887 1 98.06 88 PRO A N 1
ATOM 686 C CA . PRO A 1 88 ? -11.852 -16.875 -6.504 1 98.06 88 PRO A CA 1
ATOM 687 C C . PRO A 1 88 ? -12.977 -17.781 -6.02 1 98.06 88 PRO A C 1
ATOM 689 O O . PRO A 1 88 ? -13.867 -18.141 -6.797 1 98.06 88 PRO A O 1
ATOM 692 N N . PRO A 1 89 ? -12.938 -18.172 -4.773 1 97.81 89 PRO A N 1
ATOM 693 C CA . PRO A 1 89 ? -14.008 -19.016 -4.25 1 97.81 89 PRO A CA 1
ATOM 694 C C . PRO A 1 89 ? -15.359 -18.297 -4.211 1 97.81 89 PRO A C 1
ATOM 696 O O . PRO A 1 89 ? -15.414 -17.094 -3.953 1 97.81 89 PRO A O 1
ATOM 699 N N . ILE A 1 90 ? -16.391 -19.031 -4.352 1 97.31 90 ILE A N 1
ATOM 700 C CA . ILE A 1 90 ? -17.734 -18.484 -4.359 1 97.31 90 ILE A CA 1
ATOM 701 C C . ILE A 1 90 ? -18.047 -17.844 -3.012 1 97.31 90 ILE A C 1
ATOM 703 O O . ILE A 1 90 ? -18.719 -16.812 -2.949 1 97.31 90 ILE A O 1
ATOM 707 N N . SER A 1 91 ? -17.531 -18.438 -1.913 1 97.88 91 SER A N 1
ATOM 708 C CA . SER A 1 91 ? -17.781 -17.953 -0.56 1 97.88 91 SER A CA 1
ATOM 709 C C . SER A 1 91 ? -17.156 -16.562 -0.344 1 97.88 91 SER A C 1
ATOM 711 O O . SER A 1 91 ? -17.484 -15.883 0.628 1 97.88 91 SER A O 1
ATOM 713 N N . ALA A 1 92 ? -16.297 -16.156 -1.276 1 98.69 92 ALA A N 1
ATOM 714 C CA . ALA A 1 92 ? -15.625 -14.859 -1.117 1 98.69 92 ALA A CA 1
ATOM 715 C C . ALA A 1 92 ? -16.422 -13.742 -1.789 1 98.69 92 ALA A C 1
ATOM 717 O O . ALA A 1 92 ? -16.125 -12.562 -1.588 1 98.69 92 ALA A O 1
ATOM 718 N N . TRP A 1 93 ? -17.422 -14.047 -2.525 1 98.69 93 TRP A N 1
ATOM 719 C CA . TRP A 1 93 ? -18.203 -13.039 -3.232 1 98.69 93 TRP A CA 1
ATOM 720 C C . TRP A 1 93 ? -19.375 -12.547 -2.373 1 98.69 93 TRP A C 1
ATOM 722 O O . TRP A 1 93 ? -20.172 -13.352 -1.886 1 98.69 93 TRP A O 1
ATOM 732 N N . ASP A 1 94 ? -19.422 -11.25 -2.129 1 98.5 94 ASP A N 1
ATOM 733 C CA . ASP A 1 94 ? -20.562 -10.609 -1.471 1 98.5 94 ASP A CA 1
ATOM 734 C C . ASP A 1 94 ? -21.531 -10.008 -2.492 1 98.5 94 ASP A C 1
ATOM 736 O O . ASP A 1 94 ? -21.297 -8.898 -2.986 1 98.5 94 ASP A O 1
ATOM 740 N N . LYS A 1 95 ? -22.562 -10.648 -2.754 1 97.75 95 LYS A N 1
ATOM 741 C CA . LYS A 1 95 ? -23.516 -10.258 -3.783 1 97.75 95 LYS A CA 1
ATOM 742 C C . LYS A 1 95 ? -24.156 -8.906 -3.459 1 97.75 95 LYS A C 1
ATOM 744 O O . LYS A 1 95 ? -24.406 -8.102 -4.355 1 97.75 95 LYS A O 1
ATOM 749 N N . SER A 1 96 ? -24.391 -8.688 -2.232 1 97.75 96 SER A N 1
ATOM 750 C CA . SER A 1 96 ? -25.047 -7.449 -1.828 1 97.75 96 SER A CA 1
ATOM 751 C C . SER A 1 96 ? -24.188 -6.238 -2.172 1 97.75 96 SER A C 1
ATOM 753 O O . SER A 1 96 ? -24.719 -5.18 -2.525 1 97.75 96 SER A O 1
ATOM 755 N N . ARG A 1 97 ? -22.844 -6.402 -2.154 1 97.44 97 ARG A N 1
ATOM 756 C CA . ARG A 1 97 ? -21.938 -5.289 -2.408 1 97.44 97 ARG A CA 1
ATOM 757 C C . ARG A 1 97 ? -21.391 -5.34 -3.832 1 97.44 97 ARG A C 1
ATOM 759 O O . ARG A 1 97 ? -20.844 -4.355 -4.328 1 97.44 97 ARG A O 1
ATOM 766 N N . GLY A 1 98 ? -21.594 -6.477 -4.426 1 98.19 98 GLY A N 1
ATOM 767 C CA . GLY A 1 98 ? -20.953 -6.648 -5.719 1 98.19 98 GLY A CA 1
ATOM 768 C C . GLY A 1 98 ? -19.438 -6.609 -5.648 1 98.19 98 GLY A C 1
ATOM 769 O O . GLY A 1 98 ? -18.781 -6.012 -6.504 1 98.19 98 GLY A O 1
ATOM 770 N N . GLN A 1 99 ? -18.875 -7.141 -4.543 1 98.75 99 GLN A N 1
ATOM 771 C CA . GLN A 1 99 ? -17.438 -7.105 -4.285 1 98.75 99 GLN A CA 1
ATOM 772 C C . GLN A 1 99 ? -16.953 -8.422 -3.686 1 98.75 99 GLN A C 1
ATOM 774 O O . GLN A 1 99 ? -17.734 -9.156 -3.076 1 98.75 99 GLN A O 1
ATOM 779 N N . TYR A 1 100 ? -15.695 -8.75 -3.9 1 98.81 100 TYR A N 1
ATOM 780 C CA . TYR A 1 100 ? -15.07 -9.859 -3.193 1 98.81 100 TYR A CA 1
ATOM 781 C C . TYR A 1 100 ? -14.594 -9.422 -1.813 1 98.81 100 TYR A C 1
ATOM 783 O O . TYR A 1 100 ? -14.141 -8.289 -1.633 1 98.81 100 TYR A O 1
ATOM 791 N N . ILE A 1 101 ? -14.664 -10.359 -0.864 1 98.69 101 ILE A N 1
ATOM 792 C CA . ILE A 1 101 ? -14.031 -10.172 0.438 1 98.69 101 ILE A CA 1
ATOM 793 C C . ILE A 1 101 ? -12.531 -10.461 0.33 1 98.69 101 ILE A C 1
ATOM 795 O O . ILE A 1 101 ? -12.125 -11.609 0.148 1 98.69 101 ILE A O 1
ATOM 799 N N . ALA A 1 102 ? -11.766 -9.461 0.498 1 98.69 102 ALA A N 1
ATOM 800 C CA . ALA A 1 102 ? -10.336 -9.508 0.206 1 98.69 102 ALA A CA 1
ATOM 801 C C . ALA A 1 102 ? -9.641 -10.562 1.057 1 98.69 102 ALA A C 1
ATOM 803 O O . ALA A 1 102 ? -8.797 -11.32 0.556 1 98.69 102 ALA A O 1
ATOM 804 N N . ASP A 1 103 ? -9.977 -10.625 2.289 1 98 103 ASP A N 1
ATOM 805 C CA . ASP A 1 103 ? -9.367 -11.57 3.227 1 98 103 ASP A CA 1
ATOM 806 C C . ASP A 1 103 ? -9.523 -13.008 2.74 1 98 103 ASP A C 1
ATOM 808 O O . ASP A 1 103 ? -8.57 -13.789 2.789 1 98 103 ASP A O 1
ATOM 812 N N . LYS A 1 104 ? -10.656 -13.312 2.252 1 98.56 104 LYS A N 1
ATOM 813 C CA . LYS A 1 104 ? -10.938 -14.664 1.772 1 98.56 104 LYS A CA 1
ATOM 814 C C . LYS A 1 104 ? -10.148 -14.969 0.502 1 98.56 104 LYS A C 1
ATOM 816 O O . LYS A 1 104 ? -9.75 -16.109 0.275 1 98.56 104 LYS A O 1
ATOM 821 N N . ILE A 1 105 ? -9.961 -13.945 -0.283 1 98.81 105 ILE A N 1
ATOM 822 C CA . ILE A 1 105 ? -9.18 -14.109 -1.502 1 98.81 105 ILE A CA 1
ATOM 823 C C . ILE A 1 105 ? -7.742 -14.484 -1.145 1 98.81 105 ILE A C 1
ATOM 825 O O . ILE A 1 105 ? -7.18 -15.422 -1.709 1 98.81 105 ILE A O 1
ATOM 829 N N . VAL A 1 106 ? -7.145 -13.797 -0.174 1 98.56 106 VAL A N 1
ATOM 830 C CA . VAL A 1 106 ? -5.77 -14.055 0.24 1 98.56 106 VAL A CA 1
ATOM 831 C C . VAL A 1 106 ? -5.668 -15.453 0.846 1 98.56 106 VAL A C 1
ATOM 833 O O . VAL A 1 106 ? -4.758 -16.219 0.513 1 98.56 106 VAL A O 1
ATOM 836 N N . GLU A 1 107 ? -6.617 -15.797 1.661 1 98.12 107 GLU A N 1
ATOM 837 C CA . GLU A 1 107 ? -6.613 -17.109 2.311 1 98.12 107 GLU A CA 1
ATOM 838 C C . GLU A 1 107 ? -6.637 -18.234 1.28 1 98.12 107 GLU A C 1
ATOM 840 O O . GLU A 1 107 ? -5.879 -19.203 1.395 1 98.12 107 GLU A O 1
ATOM 845 N N . ASN A 1 108 ? -7.504 -18.094 0.344 1 98.5 108 ASN A N 1
ATOM 846 C CA . ASN A 1 108 ? -7.605 -19.109 -0.701 1 98.5 108 ASN A CA 1
ATOM 847 C C . ASN A 1 108 ? -6.309 -19.219 -1.499 1 98.5 108 ASN A C 1
ATOM 849 O O . ASN A 1 108 ? -5.852 -20.328 -1.789 1 98.5 108 ASN A O 1
ATOM 853 N N . ALA A 1 109 ? -5.727 -18.078 -1.892 1 98.5 109 ALA A N 1
ATOM 854 C CA . ALA A 1 109 ? -4.484 -18.078 -2.656 1 98.5 109 ALA A CA 1
ATOM 855 C C . ALA A 1 109 ? -3.355 -18.734 -1.871 1 98.5 109 ALA A C 1
ATOM 857 O O . ALA A 1 109 ? -2.553 -19.484 -2.436 1 98.5 109 ALA A O 1
ATOM 858 N N . CYS A 1 110 ? -3.291 -18.438 -0.584 1 97.5 110 CYS A N 1
ATOM 859 C CA . CYS A 1 110 ? -2.254 -19.016 0.268 1 97.5 110 CYS A CA 1
ATOM 860 C C . CYS A 1 110 ? -2.369 -20.531 0.323 1 97.5 110 CYS A C 1
ATOM 862 O O . CYS A 1 110 ? -1.359 -21.234 0.3 1 97.5 110 CYS A O 1
ATOM 864 N N . LYS A 1 111 ? -3.582 -21.016 0.381 1 97.06 111 LYS A N 1
ATOM 865 C CA . LYS A 1 111 ? -3.809 -22.453 0.386 1 97.06 111 LYS A CA 1
ATOM 866 C C . LYS A 1 111 ? -3.295 -23.094 -0.9 1 97.06 111 LYS A C 1
ATOM 868 O O . LYS A 1 111 ? -2.736 -24.188 -0.873 1 97.06 111 LYS A O 1
ATOM 873 N N . GLN A 1 112 ? -3.438 -22.406 -1.984 1 97.44 112 GLN A N 1
ATOM 874 C CA . GLN A 1 112 ? -3.061 -22.938 -3.289 1 97.44 112 GLN A CA 1
ATOM 875 C C . GLN A 1 112 ? -1.557 -22.828 -3.518 1 97.44 112 GLN A C 1
ATOM 877 O O . GLN A 1 112 ? -0.977 -23.625 -4.27 1 97.44 112 GLN A O 1
ATOM 882 N N . ALA A 1 113 ? -0.948 -21.812 -2.893 1 95.88 113 ALA A N 1
ATOM 883 C CA . ALA A 1 113 ? 0.472 -21.547 -3.107 1 95.88 113 ALA A CA 1
ATOM 884 C C . ALA A 1 113 ? 1.341 -22.469 -2.271 1 95.88 113 ALA A C 1
ATOM 886 O O . ALA A 1 113 ? 2.547 -22.578 -2.504 1 95.88 113 ALA A O 1
ATOM 887 N N . SER A 1 114 ? 0.732 -23.219 -1.303 1 90.06 114 SER A N 1
ATOM 888 C CA . SER A 1 114 ? 1.461 -24.156 -0.455 1 90.06 114 SER A CA 1
ATOM 889 C C . SER A 1 114 ? 2.551 -23.453 0.344 1 90.06 114 SER A C 1
ATOM 891 O O . SER A 1 114 ? 2.266 -22.531 1.104 1 90.06 114 SER A O 1
ATOM 893 N N . ASP A 1 115 ? 3.861 -23.641 -0.026 1 90.31 115 ASP A N 1
ATOM 894 C CA . ASP A 1 115 ? 4.953 -23.125 0.792 1 90.31 115 ASP A CA 1
ATOM 895 C C . ASP A 1 115 ? 5.547 -21.859 0.178 1 90.31 115 ASP A C 1
ATOM 897 O O . ASP A 1 115 ? 6.668 -21.469 0.507 1 90.31 115 ASP A O 1
ATOM 901 N N . LYS A 1 116 ? 4.781 -21.234 -0.654 1 96.44 116 LYS A N 1
ATOM 902 C CA . LYS A 1 116 ? 5.246 -20.016 -1.309 1 96.44 116 LYS A CA 1
ATOM 903 C C . LYS A 1 116 ? 4.441 -18.797 -0.847 1 96.44 116 LYS A C 1
ATOM 905 O O . LYS A 1 116 ? 3.299 -18.938 -0.401 1 96.44 116 LYS A O 1
ATOM 910 N N . ILE A 1 117 ? 5.047 -17.625 -0.912 1 97.44 117 ILE A N 1
ATOM 911 C CA . ILE A 1 117 ? 4.297 -16.375 -0.853 1 97.44 117 ILE A CA 1
ATOM 912 C C . ILE A 1 117 ? 3.369 -16.266 -2.061 1 97.44 117 ILE A C 1
ATOM 914 O O . ILE A 1 117 ? 3.713 -16.719 -3.156 1 97.44 117 ILE A O 1
ATOM 918 N N . CYS A 1 118 ? 2.221 -15.688 -1.828 1 98.38 118 CYS A N 1
ATOM 919 C CA . CYS A 1 118 ? 1.312 -15.617 -2.967 1 98.38 118 CYS A CA 1
ATOM 920 C C . CYS A 1 118 ? 0.888 -14.172 -3.236 1 98.38 118 CYS A C 1
ATOM 922 O O . CYS A 1 118 ? 0.808 -13.367 -2.312 1 98.38 118 CYS A O 1
ATOM 924 N N . LEU A 1 119 ? 0.662 -13.836 -4.457 1 98.81 119 LEU A N 1
ATOM 925 C CA . LEU A 1 119 ? 0.02 -12.617 -4.953 1 98.81 119 LEU A CA 1
ATOM 926 C C . LEU A 1 119 ? -1.14 -12.961 -5.883 1 98.81 119 LEU A C 1
ATOM 928 O O . LEU A 1 119 ? -0.934 -13.539 -6.953 1 98.81 119 LEU A O 1
ATOM 932 N N . HIS A 1 120 ? -2.336 -12.688 -5.48 1 98.94 120 HIS A N 1
ATOM 933 C CA . HIS A 1 120 ? -3.502 -12.945 -6.316 1 98.94 120 HIS A CA 1
ATOM 934 C C . HIS A 1 120 ? -4.047 -11.656 -6.918 1 98.94 120 HIS A C 1
ATOM 936 O O . HIS A 1 120 ? -4.477 -10.758 -6.188 1 98.94 120 HIS A O 1
ATOM 942 N N . LEU A 1 121 ? -4.082 -11.539 -8.211 1 98.88 121 LEU A N 1
ATOM 943 C CA . LEU A 1 121 ? -4.57 -10.375 -8.945 1 98.88 121 LEU A CA 1
ATOM 944 C C . LEU A 1 121 ? -6.012 -10.586 -9.398 1 98.88 121 LEU A C 1
ATOM 946 O O . LEU A 1 121 ? -6.324 -11.578 -10.047 1 98.88 121 LEU A O 1
ATOM 950 N N . LEU A 1 122 ? -6.871 -9.617 -9.062 1 98.75 122 LEU A N 1
ATOM 951 C CA . LEU A 1 122 ? -8.281 -9.68 -9.414 1 98.75 122 LEU A CA 1
ATOM 952 C C . LEU A 1 122 ? -8.648 -8.57 -10.391 1 98.75 122 LEU A C 1
ATOM 954 O O . LEU A 1 122 ? -7.957 -7.551 -10.469 1 98.75 122 LEU A O 1
ATOM 958 N N . GLU A 1 123 ? -9.734 -8.812 -11.062 1 97.81 123 GLU A N 1
ATOM 959 C CA . GLU A 1 123 ? -10.297 -7.758 -11.898 1 97.81 123 GLU A CA 1
ATOM 960 C C . GLU A 1 123 ? -11.531 -7.141 -11.25 1 97.81 123 GLU A C 1
ATOM 962 O O . GLU A 1 123 ? -11.891 -6 -11.547 1 97.81 123 GLU A O 1
ATOM 967 N N . ASP A 1 124 ? -12.18 -7.852 -10.383 1 98.31 124 ASP A N 1
ATOM 968 C CA . ASP A 1 124 ? -13.391 -7.383 -9.719 1 98.31 124 ASP A CA 1
ATOM 969 C C . ASP A 1 124 ? -13.062 -6.582 -8.461 1 98.31 124 ASP A C 1
ATOM 971 O O . ASP A 1 124 ? -11.969 -6.727 -7.902 1 98.31 124 ASP A O 1
ATOM 975 N N . ASP A 1 125 ? -14.039 -5.75 -8.023 1 98.44 125 ASP A N 1
ATOM 976 C CA . ASP A 1 125 ? -13.867 -4.914 -6.844 1 98.44 125 ASP A CA 1
ATOM 977 C C . ASP A 1 125 ? -13.797 -5.766 -5.574 1 98.44 125 ASP A C 1
ATOM 979 O O 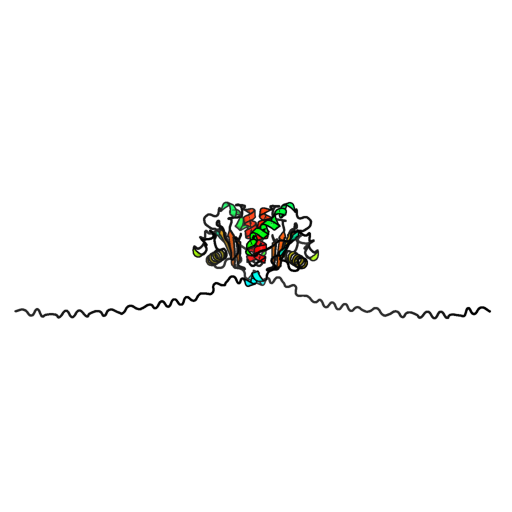. ASP A 1 125 ? -14.234 -6.918 -5.57 1 98.44 125 ASP A O 1
ATOM 983 N N . ALA A 1 126 ? -13.18 -5.199 -4.543 1 98.69 126 ALA A N 1
ATOM 984 C CA . ALA A 1 126 ? -13 -5.93 -3.291 1 98.69 126 ALA A CA 1
ATOM 985 C C . ALA A 1 126 ? -13.094 -4.992 -2.09 1 98.69 126 ALA A C 1
ATOM 987 O O . ALA A 1 126 ? -12.914 -3.779 -2.227 1 98.69 126 ALA A O 1
ATOM 988 N N . TYR A 1 127 ? -13.453 -5.543 -1.027 1 97.81 127 TYR A N 1
ATOM 989 C CA . TYR A 1 127 ? -13.453 -4.828 0.244 1 97.81 127 TYR A CA 1
ATOM 990 C C . TYR A 1 127 ? -12.961 -5.723 1.374 1 97.81 127 TYR A C 1
ATOM 992 O O . TYR A 1 127 ? -12.711 -6.914 1.17 1 97.81 127 TYR A O 1
ATOM 1000 N N . ASP A 1 128 ? -12.664 -5.145 2.514 1 96.44 128 ASP A N 1
ATOM 1001 C CA . ASP A 1 128 ? -12.273 -5.863 3.723 1 96.44 128 ASP A CA 1
ATOM 1002 C C . ASP A 1 128 ? -12.875 -5.215 4.969 1 96.44 128 ASP A C 1
ATOM 1004 O O . ASP A 1 128 ? -12.758 -4.004 5.16 1 96.44 128 ASP A O 1
ATOM 1008 N N . GLY A 1 129 ? -13.547 -6.004 5.684 1 92.81 129 GLY A N 1
ATOM 1009 C CA . GLY A 1 129 ? -14.125 -5.496 6.922 1 92.81 129 GLY A CA 1
ATOM 1010 C C . GLY A 1 129 ? -15.156 -4.41 6.695 1 92.81 129 GLY A C 1
ATOM 1011 O O . GLY A 1 129 ? -16.109 -4.602 5.941 1 92.81 129 GLY A O 1
ATOM 1012 N N . ILE A 1 130 ? -14.859 -3.23 7.348 1 90.88 130 ILE A N 1
ATOM 1013 C CA . ILE A 1 130 ? -15.844 -2.156 7.344 1 90.88 130 ILE A CA 1
ATOM 1014 C C . ILE A 1 130 ? -15.57 -1.205 6.18 1 90.88 130 ILE A C 1
ATOM 1016 O O . ILE A 1 130 ? -16.328 -0.259 5.953 1 90.88 130 ILE A O 1
ATOM 1020 N N . TRP A 1 131 ? -14.508 -1.5 5.465 1 93.44 131 TRP A N 1
ATOM 1021 C CA . TRP A 1 131 ? -14.086 -0.553 4.438 1 93.44 131 TRP A CA 1
ATOM 1022 C C . TRP A 1 131 ? -14.961 -0.678 3.191 1 93.44 131 TRP A C 1
ATOM 1024 O O . TRP A 1 131 ? -15.438 -1.767 2.869 1 93.44 131 TRP A O 1
ATOM 1034 N N . ASN A 1 132 ? -15.133 0.409 2.459 1 94.12 132 ASN A N 1
ATOM 1035 C CA . ASN A 1 132 ? -15.945 0.415 1.249 1 94.12 132 ASN A CA 1
ATOM 1036 C C . ASN A 1 132 ? -15.266 -0.349 0.114 1 94.12 132 ASN A C 1
ATOM 1038 O O . ASN A 1 132 ? -15.938 -1.003 -0.687 1 94.12 132 ASN A O 1
ATOM 1042 N N . PHE A 1 133 ? -14.008 -0.234 0.106 1 97.06 133 PHE A N 1
ATOM 1043 C CA . PHE A 1 133 ? -13.211 -0.944 -0.885 1 97.06 133 PHE A CA 1
ATOM 1044 C C . PHE A 1 133 ? -11.742 -0.996 -0.462 1 97.06 133 PHE A C 1
ATOM 1046 O O . PHE A 1 133 ? -11.344 -0.322 0.49 1 97.06 133 PHE A O 1
ATOM 1053 N N . VAL A 1 134 ? -10.984 -1.858 -1.127 1 97.69 134 VAL A N 1
ATOM 1054 C CA . VAL A 1 134 ? -9.539 -1.914 -0.959 1 97.69 134 VAL A CA 1
ATOM 1055 C C . VAL A 1 134 ? -8.867 -2.088 -2.318 1 97.69 134 VAL A C 1
ATOM 1057 O O . VAL A 1 134 ? -9.461 -2.639 -3.248 1 97.69 134 VAL A O 1
ATOM 1060 N N . PHE A 1 135 ? -7.633 -1.533 -2.402 1 98 135 PHE A N 1
ATOM 1061 C CA . PHE A 1 135 ? -6.816 -1.85 -3.568 1 98 135 PHE A CA 1
ATOM 1062 C C . PHE A 1 135 ? -6.145 -3.207 -3.406 1 98 135 PHE A C 1
ATOM 1064 O O . PHE A 1 135 ? -5.812 -3.863 -4.395 1 98 135 PHE A O 1
ATOM 1071 N N . GLY A 1 136 ? -5.938 -3.633 -2.158 1 98.19 136 GLY A N 1
ATOM 1072 C CA . GLY A 1 136 ? -5.34 -4.902 -1.786 1 98.19 136 GLY A CA 1
ATOM 1073 C C . GLY A 1 136 ? -5.211 -5.086 -0.285 1 98.19 136 GLY A C 1
ATOM 1074 O O . GLY A 1 136 ? -5.438 -4.145 0.48 1 98.19 136 GLY A O 1
ATOM 1075 N N . VAL A 1 137 ? -4.902 -6.254 0.086 1 97.69 137 VAL A N 1
ATOM 1076 C CA . VAL A 1 137 ? -4.656 -6.59 1.484 1 97.69 137 VAL A CA 1
ATOM 1077 C C . VAL A 1 137 ? -3.496 -7.582 1.58 1 97.69 137 VAL A C 1
ATOM 1079 O O . VAL A 1 137 ? -3.303 -8.406 0.688 1 97.69 137 VAL A O 1
ATOM 1082 N N . ALA A 1 138 ? -2.732 -7.422 2.596 1 96.94 138 ALA A N 1
ATOM 1083 C CA . ALA A 1 138 ? -1.57 -8.281 2.801 1 96.94 138 ALA A CA 1
ATOM 1084 C C . ALA A 1 138 ? -1.688 -9.062 4.109 1 96.94 138 ALA A C 1
ATOM 1086 O O . ALA A 1 138 ? -2.137 -8.516 5.121 1 96.94 138 ALA A O 1
ATOM 1087 N N . HIS A 1 139 ? -1.378 -10.289 4.043 1 95.94 139 HIS A N 1
ATOM 1088 C CA . HIS A 1 139 ? -1.154 -11.141 5.207 1 95.94 139 HIS A CA 1
ATOM 1089 C C . HIS A 1 139 ? 0.334 -11.383 5.434 1 95.94 139 HIS A C 1
ATOM 1091 O O . HIS A 1 139 ? 1.007 -11.969 4.578 1 95.94 139 HIS A O 1
ATOM 1097 N N . ARG A 1 140 ? 0.763 -10.945 6.566 1 93.31 140 ARG A N 1
ATOM 1098 C CA . ARG A 1 140 ? 2.188 -11.031 6.867 1 93.31 140 ARG A CA 1
ATOM 1099 C C . ARG A 1 140 ? 2.705 -12.453 6.68 1 93.31 140 ARG A C 1
ATOM 1101 O O . ARG A 1 140 ? 2.076 -13.414 7.133 1 93.31 140 ARG A O 1
ATOM 1108 N N . SER A 1 141 ? 3.805 -12.617 5.98 1 94.19 141 SER A N 1
ATOM 1109 C CA . SER A 1 141 ? 4.562 -13.844 5.758 1 94.19 141 SER A CA 1
ATOM 1110 C C . SER A 1 141 ? 3.754 -14.852 4.945 1 94.19 141 SER A C 1
ATOM 1112 O O . SER A 1 141 ? 4.137 -16.016 4.836 1 94.19 141 SER A O 1
ATOM 1114 N N . GLN A 1 142 ? 2.652 -14.469 4.387 1 95.88 142 GLN A N 1
ATOM 1115 C CA . GLN A 1 142 ? 1.812 -15.414 3.666 1 95.88 142 GLN A CA 1
ATOM 1116 C C . GLN A 1 142 ? 1.554 -14.945 2.238 1 95.88 142 GLN A C 1
ATOM 1118 O O . GLN A 1 142 ? 1.797 -15.688 1.282 1 95.88 142 GLN A O 1
ATOM 1123 N N . GLY A 1 143 ? 0.948 -13.805 2.107 1 97.69 143 GLY A N 1
ATOM 1124 C CA . GLY A 1 143 ? 0.644 -13.344 0.763 1 97.69 143 GLY A CA 1
ATOM 1125 C C . GLY A 1 143 ? -0.271 -12.133 0.742 1 97.69 143 GLY A C 1
ATOM 1126 O O . GLY A 1 143 ? -0.507 -11.508 1.779 1 97.69 143 GLY A O 1
ATOM 1127 N N . CYS A 1 144 ? -0.667 -11.742 -0.469 1 98.44 144 CYS A N 1
ATOM 1128 C CA . CYS A 1 144 ? -1.546 -10.586 -0.642 1 98.44 144 CYS A CA 1
ATOM 1129 C C . CYS A 1 144 ? -2.391 -10.734 -1.902 1 98.44 144 CYS A C 1
ATOM 1131 O O . CYS A 1 144 ? -2.174 -11.648 -2.699 1 98.44 144 CYS A O 1
ATOM 1133 N N . MET A 1 145 ? -3.383 -9.93 -1.957 1 98.81 145 MET A N 1
ATOM 1134 C CA . MET A 1 145 ? -4.152 -9.773 -3.189 1 98.81 145 MET A CA 1
ATOM 1135 C C . MET A 1 145 ? -4.246 -8.305 -3.592 1 98.81 145 MET A C 1
ATOM 1137 O O . MET A 1 145 ? -4.184 -7.422 -2.738 1 98.81 145 MET A O 1
ATOM 1141 N N . VAL A 1 146 ? -4.312 -8.039 -4.871 1 98.81 146 VAL A N 1
ATOM 1142 C CA . VAL A 1 146 ? -4.504 -6.723 -5.465 1 98.81 146 VAL A CA 1
ATOM 1143 C C . VAL A 1 146 ? -5.633 -6.777 -6.488 1 98.81 146 VAL A C 1
ATOM 1145 O O . VAL A 1 146 ? -5.707 -7.711 -7.293 1 98.81 146 VAL A O 1
ATOM 1148 N N . THR A 1 147 ? -6.586 -5.891 -6.395 1 98.75 147 THR A N 1
ATOM 1149 C CA . THR A 1 147 ? -7.59 -5.773 -7.449 1 98.75 147 THR A CA 1
ATOM 1150 C C . THR A 1 147 ? -7.25 -4.625 -8.391 1 98.75 147 THR A C 1
ATOM 1152 O O . THR A 1 147 ? -6.832 -3.553 -7.949 1 98.75 147 THR A O 1
ATOM 1155 N N . LEU A 1 148 ? -7.402 -4.879 -9.633 1 98.38 148 LEU A N 1
ATOM 1156 C CA . LEU A 1 148 ? -7.117 -3.895 -10.672 1 98.38 148 LEU A CA 1
ATOM 1157 C C . LEU A 1 148 ? -8.32 -2.99 -10.914 1 98.38 148 LEU A C 1
ATOM 1159 O O . LEU A 1 148 ? -8.219 -1.989 -11.625 1 98.38 148 LEU A O 1
ATOM 1163 N N . TYR A 1 149 ? -9.359 -3.176 -10.305 1 98 149 TYR A N 1
ATOM 1164 C CA . TYR A 1 149 ? -10.664 -2.604 -10.594 1 98 149 TYR A CA 1
ATOM 1165 C C . TYR A 1 149 ? -10.609 -1.081 -10.578 1 98 149 TYR A C 1
ATOM 1167 O O . TYR A 1 149 ? -11.219 -0.423 -11.43 1 98 149 TYR A O 1
ATOM 1175 N N . ARG A 1 150 ? -9.844 -0.582 -9.641 1 96.69 150 ARG A N 1
ATOM 1176 C CA . ARG A 1 150 ? -9.805 0.869 -9.492 1 96.69 150 ARG A CA 1
ATOM 1177 C C . ARG A 1 150 ? -8.438 1.421 -9.859 1 96.69 150 ARG A C 1
ATOM 1179 O O . ARG A 1 150 ? -8.086 2.541 -9.484 1 96.69 150 ARG A O 1
ATOM 1186 N N . LEU A 1 151 ? -7.656 0.656 -10.602 1 97.06 151 LEU A N 1
ATOM 1187 C CA . LEU A 1 151 ? -6.281 1.068 -10.859 1 97.06 151 LEU A CA 1
ATOM 1188 C C . LEU A 1 151 ? -6.109 1.521 -12.305 1 97.06 151 LEU A C 1
ATOM 1190 O O . LEU A 1 151 ? -4.992 1.534 -12.828 1 97.06 151 LEU A O 1
ATOM 1194 N N . ASN A 1 152 ? -7.145 1.805 -13.039 1 92.88 152 ASN A N 1
ATOM 1195 C CA . ASN A 1 152 ? -7.207 2.504 -14.32 1 92.88 152 ASN A CA 1
ATOM 1196 C C . ASN A 1 152 ? -6.414 1.77 -15.398 1 92.88 152 ASN A C 1
ATOM 1198 O O . ASN A 1 152 ? -5.812 2.4 -16.266 1 92.88 152 ASN A O 1
ATOM 1202 N N . ASN A 1 153 ? -6.277 0.44 -15.266 1 94.38 153 ASN A N 1
ATOM 1203 C CA . ASN A 1 153 ? -5.504 -0.33 -16.234 1 94.38 153 ASN A CA 1
ATOM 1204 C C . ASN A 1 153 ? -4.125 0.282 -16.469 1 94.38 153 ASN A C 1
ATOM 1206 O O . ASN A 1 153 ? -3.682 0.406 -17.609 1 94.38 153 ASN A O 1
ATOM 1210 N N . ASP A 1 154 ? -3.549 0.804 -15.469 1 95 154 ASP A N 1
ATOM 1211 C CA . ASP A 1 154 ? -2.217 1.402 -15.492 1 95 154 ASP A CA 1
ATOM 1212 C C . ASP A 1 154 ? -1.174 0.446 -14.922 1 95 154 ASP A C 1
ATOM 1214 O O . ASP A 1 154 ? -1.117 0.234 -13.711 1 95 154 ASP A O 1
ATOM 1218 N N . PRO A 1 155 ? -0.285 -0.041 -15.766 1 95.94 155 PRO A N 1
ATOM 1219 C CA . PRO A 1 155 ? 0.687 -1.043 -15.32 1 95.94 155 PRO A CA 1
ATOM 1220 C C . PRO A 1 155 ? 1.623 -0.515 -14.234 1 95.94 155 PRO A C 1
ATOM 1222 O O . PRO A 1 155 ? 2.031 -1.267 -13.352 1 95.94 155 PRO A O 1
ATOM 1225 N N . ASP A 1 156 ? 1.957 0.748 -14.336 1 94.31 156 ASP A N 1
ATOM 1226 C CA . ASP A 1 156 ? 2.855 1.323 -13.336 1 94.31 156 ASP A CA 1
ATOM 1227 C C . ASP A 1 156 ? 2.18 1.408 -11.977 1 94.31 156 ASP A C 1
ATOM 1229 O O . ASP A 1 156 ? 2.799 1.119 -10.945 1 94.31 156 ASP A O 1
ATOM 1233 N N . LEU A 1 157 ? 0.952 1.816 -12.008 1 95.06 157 LEU A N 1
ATOM 1234 C CA . LEU A 1 157 ? 0.179 1.884 -10.773 1 95.06 157 LEU A CA 1
ATOM 1235 C C . LEU A 1 157 ? -0.021 0.493 -10.18 1 95.06 157 LEU A C 1
ATOM 1237 O O . LEU A 1 157 ? 0.158 0.296 -8.977 1 95.06 157 LEU A O 1
ATOM 1241 N N . ILE A 1 158 ? -0.365 -0.449 -11.016 1 97.5 158 ILE A N 1
ATOM 1242 C CA . ILE A 1 158 ? -0.553 -1.832 -10.594 1 97.5 158 ILE A CA 1
ATOM 1243 C C . ILE A 1 158 ? 0.726 -2.35 -9.938 1 97.5 158 ILE A C 1
ATOM 1245 O O . ILE A 1 158 ? 0.687 -2.902 -8.836 1 97.5 158 ILE A O 1
ATOM 1249 N N . TYR A 1 159 ? 1.775 -2.129 -10.625 1 96.81 159 TYR A N 1
ATOM 1250 C CA . TYR A 1 159 ? 3.086 -2.537 -10.133 1 96.81 159 TYR A CA 1
ATOM 1251 C C . TYR A 1 159 ? 3.379 -1.909 -8.781 1 96.81 159 TYR A C 1
ATOM 1253 O O . TYR A 1 159 ? 3.793 -2.602 -7.844 1 96.81 159 TYR A O 1
ATOM 1261 N N . LYS A 1 160 ? 3.182 -0.639 -8.578 1 96.81 160 LYS A N 1
ATOM 1262 C CA . LYS A 1 160 ? 3.539 0.069 -7.352 1 96.81 160 LYS A CA 1
ATOM 1263 C C . LYS A 1 160 ? 2.668 -0.381 -6.18 1 96.81 160 LYS A C 1
ATOM 1265 O O . LYS A 1 160 ? 3.156 -0.535 -5.059 1 96.81 160 LYS A O 1
ATOM 1270 N N . ILE A 1 161 ? 1.387 -0.634 -6.391 1 97.44 161 ILE A N 1
ATOM 1271 C CA . ILE A 1 161 ? 0.509 -1.151 -5.348 1 97.44 161 ILE A CA 1
ATOM 1272 C C . ILE A 1 161 ? 0.948 -2.561 -4.953 1 97.44 161 ILE A C 1
ATOM 1274 O O . ILE A 1 161 ? 0.998 -2.895 -3.77 1 97.44 161 ILE A O 1
ATOM 1278 N N . CYS A 1 162 ? 1.311 -3.377 -5.949 1 98.38 162 CYS A N 1
ATOM 1279 C CA . CYS A 1 162 ? 1.77 -4.734 -5.676 1 98.38 162 CYS A CA 1
ATOM 1280 C C . CYS A 1 162 ? 3.033 -4.723 -4.824 1 98.38 162 CYS A C 1
ATOM 1282 O O . CYS A 1 162 ? 3.129 -5.453 -3.838 1 98.38 162 CYS A O 1
ATOM 1284 N N . ILE A 1 163 ? 3.971 -3.85 -5.199 1 97.31 163 ILE A N 1
ATOM 1285 C CA . ILE A 1 163 ? 5.242 -3.764 -4.484 1 97.31 163 ILE A CA 1
ATOM 1286 C C . ILE A 1 163 ? 4.996 -3.295 -3.051 1 97.31 163 ILE A C 1
ATOM 1288 O O . ILE A 1 163 ? 5.57 -3.84 -2.105 1 97.31 163 ILE A O 1
ATOM 1292 N N . SER A 1 164 ? 4.184 -2.328 -2.889 1 96 164 SER A N 1
ATOM 1293 C CA . SER A 1 164 ? 3.859 -1.816 -1.56 1 96 164 SER A CA 1
ATOM 1294 C C . SER A 1 164 ? 3.244 -2.904 -0.684 1 96 164 SER A C 1
ATOM 1296 O O . SER A 1 164 ? 3.639 -3.072 0.472 1 96 164 SER A O 1
ATOM 1298 N N . LEU A 1 165 ? 2.303 -3.699 -1.212 1 97.06 165 LEU A N 1
ATOM 1299 C CA . LEU A 1 165 ? 1.625 -4.738 -0.447 1 97.06 165 LEU A CA 1
ATOM 1300 C C . LEU A 1 165 ? 2.576 -5.891 -0.137 1 97.06 165 LEU A C 1
ATOM 1302 O O . LEU A 1 165 ? 2.559 -6.434 0.971 1 97.06 165 LEU A O 1
ATOM 1306 N N . LEU A 1 166 ? 3.408 -6.211 -1.125 1 96.94 166 LEU A N 1
ATOM 1307 C CA . LEU A 1 166 ? 4.406 -7.238 -0.863 1 96.94 166 LEU A CA 1
ATOM 1308 C C . LEU A 1 166 ? 5.379 -6.789 0.223 1 96.94 166 LEU A C 1
ATOM 1310 O O . LEU A 1 166 ? 5.836 -7.605 1.028 1 96.94 166 LEU A O 1
ATOM 1314 N N . GLY A 1 167 ? 5.742 -5.469 0.201 1 94.56 167 GLY A N 1
ATOM 1315 C CA . GLY A 1 167 ? 6.52 -4.938 1.309 1 94.56 167 GLY A CA 1
ATOM 1316 C C . GLY A 1 167 ? 5.902 -5.227 2.664 1 94.56 167 GLY A C 1
ATOM 1317 O O . GLY A 1 167 ? 6.605 -5.586 3.609 1 94.56 167 GLY A O 1
ATOM 1318 N N . HIS A 1 168 ? 4.641 -5.148 2.758 1 93.75 168 HIS A N 1
ATOM 1319 C CA . HIS A 1 168 ? 3.932 -5.441 4 1 93.75 168 HIS A CA 1
ATOM 1320 C C . HIS A 1 168 ? 3.943 -6.934 4.305 1 93.75 168 HIS A C 1
ATOM 1322 O O . HIS A 1 168 ? 4.031 -7.336 5.469 1 93.75 168 HIS A O 1
ATOM 1328 N N . VAL A 1 169 ? 3.805 -7.754 3.279 1 95.25 169 VAL A N 1
ATOM 1329 C CA . VAL A 1 169 ? 3.914 -9.195 3.463 1 95.25 169 VAL A CA 1
ATOM 1330 C C . VAL A 1 169 ? 5.25 -9.531 4.121 1 95.25 169 VAL A C 1
ATOM 1332 O O . VAL A 1 169 ? 5.316 -10.398 4.996 1 95.25 169 VAL A O 1
ATOM 1335 N N . PHE A 1 170 ? 6.258 -8.773 3.793 1 93.12 170 PHE A N 1
ATOM 1336 C CA . PHE A 1 170 ? 7.602 -9.078 4.266 1 93.12 170 PHE A CA 1
ATOM 1337 C C . PHE A 1 170 ? 7.965 -8.211 5.465 1 93.12 170 PHE A C 1
ATOM 1339 O O . PHE A 1 170 ? 9.133 -8.148 5.863 1 93.12 170 PHE A O 1
ATOM 1346 N N . GLY A 1 171 ? 7.059 -7.508 6.035 1 85.62 171 GLY A N 1
ATOM 1347 C CA . GLY A 1 171 ? 7.238 -6.898 7.344 1 85.62 171 GLY A CA 1
ATOM 1348 C C . GLY A 1 171 ? 7.43 -5.395 7.281 1 85.62 171 GLY A C 1
ATOM 1349 O O . GLY A 1 171 ? 7.867 -4.781 8.258 1 85.62 171 GLY A O 1
ATOM 1350 N N . LEU A 1 172 ? 7.227 -4.844 6.215 1 83.62 172 LEU A N 1
ATOM 1351 C CA . LEU A 1 172 ? 7.254 -3.385 6.141 1 83.62 172 LEU A CA 1
ATOM 1352 C C . LEU A 1 172 ? 6.105 -2.777 6.938 1 83.62 172 LEU A C 1
ATOM 1354 O O . LEU A 1 172 ? 5.055 -3.4 7.098 1 83.62 172 LEU A O 1
ATOM 1358 N N . MET B 1 1 ? -38.75 -90.5 -14.5 1 26.2 1 MET B N 1
ATOM 1359 C CA . MET B 1 1 ? -39.5 -90.188 -13.281 1 26.2 1 MET B CA 1
ATOM 1360 C C . MET B 1 1 ? -38.875 -89 -12.57 1 26.2 1 MET B C 1
ATOM 1362 O O . MET B 1 1 ? -37.844 -89.125 -11.914 1 26.2 1 MET B O 1
ATOM 1366 N N . SER B 1 2 ? -38.969 -87.688 -13.188 1 24.94 2 SER B N 1
ATOM 1367 C CA . SER B 1 2 ? -38.156 -86.5 -13.281 1 24.94 2 SER B CA 1
ATOM 1368 C C . SER B 1 2 ? -38.344 -85.625 -12.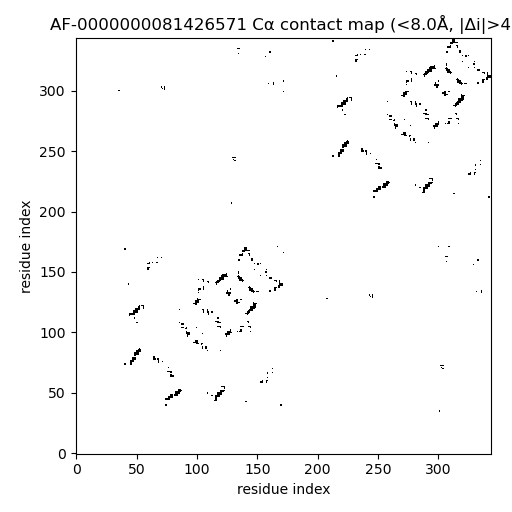039 1 24.94 2 SER B C 1
ATOM 1370 O O . SER B 1 2 ? -39.469 -85.312 -11.625 1 24.94 2 SER B O 1
ATOM 1372 N N . LEU B 1 3 ? -37.438 -85.562 -10.992 1 23.75 3 LEU B N 1
ATOM 1373 C CA . LEU B 1 3 ? -37.312 -85.188 -9.586 1 23.75 3 LEU B CA 1
ATOM 1374 C C . LEU B 1 3 ? -37.438 -83.688 -9.391 1 23.75 3 LEU B C 1
ATOM 1376 O O . LEU B 1 3 ? -36.438 -83 -9.422 1 23.75 3 LEU B O 1
ATOM 1380 N N . ILE B 1 4 ? -38.25 -82.875 -10.117 1 26.64 4 ILE B N 1
ATOM 1381 C CA . ILE B 1 4 ? -38.344 -81.438 -10.227 1 26.64 4 ILE B CA 1
ATOM 1382 C C . ILE B 1 4 ? -38.938 -80.875 -8.938 1 26.64 4 ILE B C 1
ATOM 1384 O O . ILE B 1 4 ? -40.156 -80.875 -8.758 1 26.64 4 ILE B O 1
ATOM 1388 N N . ASP B 1 5 ? -38.469 -81.312 -7.75 1 21.64 5 ASP B N 1
ATOM 1389 C CA . ASP B 1 5 ? -39.188 -81.062 -6.512 1 21.64 5 ASP B CA 1
ATOM 1390 C C . ASP B 1 5 ? -39.406 -79.562 -6.25 1 21.64 5 ASP B C 1
ATOM 1392 O O . ASP B 1 5 ? -38.688 -78.75 -6.805 1 21.64 5 ASP B O 1
ATOM 1396 N N . LYS B 1 6 ? -40.312 -79.25 -5.262 1 23.23 6 LYS B N 1
ATOM 1397 C CA . LYS B 1 6 ? -41.25 -78.25 -4.699 1 23.23 6 LYS B CA 1
ATOM 1398 C C . LYS B 1 6 ? -40.5 -77.125 -4.027 1 23.23 6 LYS B C 1
ATOM 1400 O O . LYS B 1 6 ? -40.062 -77.25 -2.889 1 23.23 6 LYS B O 1
ATOM 1405 N N . ILE B 1 7 ? -39.469 -76.562 -4.605 1 27.34 7 ILE B N 1
ATOM 1406 C CA . ILE B 1 7 ? -38.594 -75.625 -3.855 1 27.34 7 ILE B CA 1
ATOM 1407 C C . ILE B 1 7 ? -39.406 -74.5 -3.283 1 27.34 7 ILE B C 1
ATOM 1409 O O . ILE B 1 7 ? -40.062 -73.75 -4.023 1 27.34 7 ILE B O 1
ATOM 1413 N N . SER B 1 8 ? -39.938 -74.625 -1.993 1 23.95 8 SER B N 1
ATOM 1414 C CA . SER B 1 8 ? -40.781 -73.812 -1.119 1 23.95 8 SER B CA 1
ATOM 1415 C C . SER B 1 8 ? -40.312 -72.375 -1.04 1 23.95 8 SER B C 1
ATOM 1417 O O . SER B 1 8 ? -39.094 -72.125 -0.938 1 23.95 8 SER B O 1
ATOM 1419 N N . ASP B 1 9 ? -41.031 -71.375 -1.552 1 24.62 9 ASP B N 1
ATOM 1420 C CA . ASP B 1 9 ? -41.062 -69.938 -1.873 1 24.62 9 ASP B CA 1
ATOM 1421 C C . ASP B 1 9 ? -40.938 -69.125 -0.61 1 24.62 9 ASP B C 1
ATOM 1423 O O . ASP B 1 9 ? -41.906 -68.562 -0.125 1 24.62 9 ASP B O 1
ATOM 1427 N N . ASP B 1 10 ? -40.438 -69.625 0.563 1 26.03 10 ASP B N 1
ATOM 1428 C CA . ASP B 1 10 ? -40.656 -68.875 1.783 1 26.03 10 ASP B CA 1
ATOM 1429 C C . ASP B 1 10 ? -40.031 -67.438 1.667 1 26.03 10 ASP B C 1
ATOM 1431 O O . ASP B 1 10 ? -38.812 -67.312 1.548 1 26.03 10 ASP B O 1
ATOM 1435 N N . THR B 1 11 ? -40.656 -66.5 0.984 1 26.17 11 THR B N 1
ATOM 1436 C CA . THR B 1 11 ? -40.281 -65.125 0.709 1 26.17 11 THR B CA 1
ATOM 1437 C C . THR B 1 11 ? -40.125 -64.375 2.008 1 26.17 11 THR B C 1
ATOM 1439 O O . THR B 1 11 ? -41.062 -64.188 2.768 1 26.17 11 THR B O 1
ATOM 1442 N N . PRO B 1 12 ? -39 -64.5 2.74 1 25.98 12 PRO B N 1
ATOM 1443 C CA . PRO B 1 12 ? -38.938 -63.844 4.051 1 25.98 12 PRO B CA 1
ATOM 1444 C C . PRO B 1 12 ? -39.281 -62.375 3.979 1 25.98 12 PRO B C 1
ATOM 1446 O O . PRO B 1 12 ? -38.969 -61.688 2.988 1 25.98 12 PRO B O 1
ATOM 1449 N N . THR B 1 13 ? -40.406 -61.938 4.625 1 25.56 13 THR B N 1
ATOM 1450 C CA . THR B 1 13 ? -41.031 -60.625 4.746 1 25.56 13 THR B CA 1
ATOM 1451 C C . THR B 1 13 ? -40.031 -59.625 5.352 1 25.56 13 THR B C 1
ATOM 1453 O O . THR B 1 13 ? -39.469 -59.875 6.418 1 25.56 13 THR B O 1
ATOM 1456 N N . LEU B 1 14 ? -39.312 -58.969 4.551 1 24.88 14 LEU B N 1
ATOM 1457 C CA . LEU B 1 14 ? -38.312 -57.969 4.906 1 24.88 14 LEU B CA 1
ATOM 1458 C C . LEU B 1 14 ? -38.875 -56.906 5.812 1 24.88 14 LEU B C 1
ATOM 1460 O O . LEU B 1 14 ? -39.875 -56.25 5.457 1 24.88 14 LEU B O 1
ATOM 1464 N 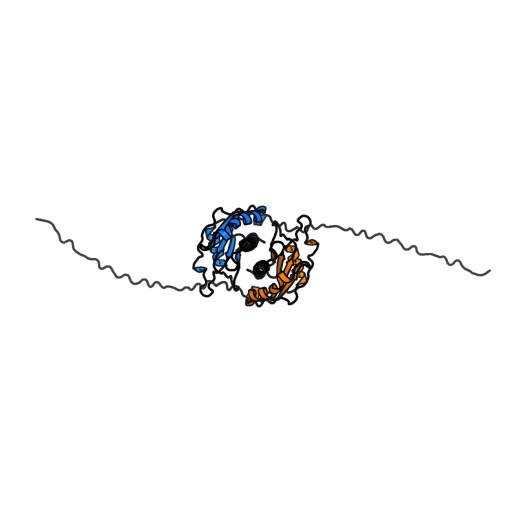N . GLU B 1 15 ? -38.781 -57.062 7.176 1 23.45 15 GLU B N 1
ATOM 1465 C CA . GLU B 1 15 ? -39.25 -56.156 8.227 1 23.45 15 GLU B CA 1
ATOM 1466 C C . GLU B 1 15 ? -38.781 -54.719 7.934 1 23.45 15 GLU B C 1
ATOM 1468 O O . GLU B 1 15 ? -37.719 -54.5 7.398 1 23.45 15 GLU B O 1
ATOM 1473 N N . GLU B 1 16 ? -39.75 -53.812 7.895 1 23.75 16 GLU B N 1
ATOM 1474 C CA . GLU B 1 16 ? -39.75 -52.375 7.668 1 23.75 16 GLU B CA 1
ATOM 1475 C C . GLU B 1 16 ? -38.875 -51.656 8.688 1 23.75 16 GLU B C 1
ATOM 1477 O O . GLU B 1 16 ? -39.125 -51.75 9.891 1 23.75 16 GLU B O 1
ATOM 1482 N N . GLU B 1 17 ? -37.625 -51.719 8.578 1 22.42 17 GLU B N 1
ATOM 1483 C CA . GLU B 1 17 ? -36.812 -51.031 9.562 1 22.42 17 GLU B CA 1
ATOM 1484 C C . GLU B 1 17 ? -37.281 -49.594 9.781 1 22.42 17 GLU B C 1
ATOM 1486 O O . GLU B 1 17 ? -37.719 -48.938 8.828 1 22.42 17 GLU B O 1
ATOM 1491 N N . ALA B 1 18 ? -37.719 -49.281 11.062 1 25.86 18 ALA B N 1
ATOM 1492 C CA . ALA B 1 18 ? -38.188 -48.031 11.602 1 25.86 18 ALA B CA 1
ATOM 1493 C C . ALA B 1 18 ? -37.312 -46.875 11.172 1 25.86 18 ALA B C 1
ATOM 1495 O O . ALA B 1 18 ? -36.094 -47.062 11.008 1 25.86 18 ALA B O 1
ATOM 1496 N N . PRO B 1 19 ? -37.938 -45.75 10.688 1 23.38 19 PRO B N 1
ATOM 1497 C CA . PRO B 1 19 ? -37.219 -44.562 10.203 1 23.38 19 PRO B CA 1
ATOM 1498 C C . PRO B 1 19 ? -36.25 -44 11.242 1 23.38 19 PRO B C 1
ATOM 1500 O O . PRO B 1 19 ? -36.531 -44.031 12.438 1 23.38 19 PRO B O 1
ATOM 1503 N N . PHE B 1 20 ? -34.938 -44.219 11.125 1 23.94 20 PHE B N 1
ATOM 1504 C CA . PHE B 1 20 ? -33.938 -43.562 11.961 1 23.94 20 PHE B CA 1
ATOM 1505 C C . PHE B 1 20 ? -34.25 -42.062 12.117 1 23.94 20 PHE B C 1
ATOM 1507 O O . PHE B 1 20 ? -34.406 -41.375 11.125 1 23.94 20 PHE B O 1
ATOM 1514 N N . GLU B 1 21 ? -35 -41.75 13.148 1 25.38 21 GLU B N 1
ATOM 1515 C CA . GLU B 1 21 ? -35.188 -40.344 13.547 1 25.38 21 GLU B CA 1
ATOM 1516 C C . GLU B 1 21 ? -33.844 -39.625 13.68 1 25.38 21 GLU B C 1
ATOM 1518 O O . GLU B 1 21 ? -33 -40.031 14.484 1 25.38 21 GLU B O 1
ATOM 1523 N N . THR B 1 22 ? -33.188 -39.344 12.547 1 23.8 22 THR B N 1
ATOM 1524 C CA . THR B 1 22 ? -32 -38.5 12.602 1 23.8 22 THR B CA 1
ATOM 1525 C C . THR B 1 22 ? -32.25 -37.25 13.469 1 23.8 22 THR B C 1
ATOM 1527 O O . THR B 1 22 ? -33.125 -36.469 13.172 1 23.8 22 THR B O 1
ATOM 1530 N N . SER B 1 23 ? -32.281 -37.469 14.773 1 23.41 23 SER B N 1
ATOM 1531 C CA . SER B 1 23 ? -32.312 -36.281 15.656 1 23.41 23 SER B CA 1
ATOM 1532 C C . SER B 1 23 ? -31.234 -35.281 15.266 1 23.41 23 SER B C 1
ATOM 1534 O O . SER B 1 23 ? -30.031 -35.594 15.281 1 23.41 23 SER B O 1
ATOM 1536 N N . THR B 1 24 ? -31.516 -34.562 14.195 1 24.16 24 THR B N 1
ATOM 1537 C CA . THR B 1 24 ? -30.719 -33.375 13.812 1 24.16 24 THR B CA 1
ATOM 1538 C C . THR B 1 24 ? -30.469 -32.469 15.016 1 24.16 24 THR B C 1
ATOM 1540 O O . THR B 1 24 ? -31.359 -31.797 15.484 1 24.16 24 THR B O 1
ATOM 1543 N N . ASP B 1 25 ? -29.969 -33 16.078 1 23.77 25 ASP B N 1
ATOM 1544 C CA . ASP B 1 25 ? -29.625 -31.984 17.078 1 23.77 25 ASP B CA 1
ATOM 1545 C C . ASP B 1 25 ? -28.766 -30.891 16.453 1 23.77 25 ASP B C 1
ATOM 1547 O O . ASP B 1 25 ? -27.688 -31.156 15.93 1 23.77 25 ASP B O 1
ATOM 1551 N N . ALA B 1 26 ? -29.484 -29.797 15.992 1 26 26 ALA B N 1
ATOM 1552 C CA . ALA B 1 26 ? -28.984 -28.484 15.57 1 26 26 ALA B CA 1
ATOM 1553 C C . ALA B 1 26 ? -28.016 -27.906 16.594 1 26 26 ALA B C 1
ATOM 1555 O O . ALA B 1 26 ? -28.438 -27.281 17.562 1 26 26 ALA B O 1
ATOM 1556 N N . ASN B 1 27 ? -27.219 -28.672 17.219 1 27.23 27 ASN B N 1
ATOM 1557 C CA . ASN B 1 27 ? -26.328 -27.828 18.031 1 27.23 27 ASN B CA 1
ATOM 1558 C C . ASN B 1 27 ? -25.656 -26.75 17.188 1 27.23 27 ASN B C 1
ATOM 1560 O O . ASN B 1 27 ? -24.891 -27.062 16.266 1 27.23 27 ASN B O 1
ATOM 1564 N N . ASN B 1 28 ? -26.375 -25.703 17 1 27.52 28 ASN B N 1
ATOM 1565 C CA . ASN B 1 28 ? -26 -24.406 16.469 1 27.52 28 ASN B CA 1
ATOM 1566 C C . ASN B 1 28 ? -24.656 -23.938 17.016 1 27.52 28 ASN B C 1
ATOM 1568 O O . ASN B 1 28 ? -24.578 -23.422 18.141 1 27.52 28 ASN B O 1
ATOM 1572 N N . ALA B 1 29 ? -23.656 -24.703 16.938 1 27.17 29 ALA B N 1
ATOM 1573 C CA . ALA B 1 29 ? -22.375 -24.109 17.328 1 27.17 29 ALA B CA 1
ATOM 1574 C C . ALA B 1 29 ? -22.188 -22.734 16.672 1 27.17 29 ALA B C 1
ATOM 1576 O O . ALA B 1 29 ? -22.016 -22.625 15.461 1 27.17 29 ALA B O 1
ATOM 1577 N N . ASP B 1 30 ? -22.891 -21.75 17.203 1 29.36 30 ASP B N 1
ATOM 1578 C CA . ASP B 1 30 ? -22.656 -20.344 16.938 1 29.36 30 ASP B CA 1
ATOM 1579 C C . ASP B 1 30 ? -21.156 -20.031 16.938 1 29.36 30 ASP B C 1
ATOM 1581 O O . ASP B 1 30 ? -20.5 -20.125 17.984 1 29.36 30 ASP B O 1
ATOM 1585 N N . SER B 1 31 ? -20.406 -20.703 16.141 1 29.7 31 SER B N 1
ATOM 1586 C CA . SER B 1 31 ? -19.062 -20.156 16.094 1 29.7 31 SER B CA 1
ATOM 1587 C C . SER B 1 31 ? -19.062 -18.641 16.203 1 29.7 31 SER B C 1
ATOM 1589 O O . SER B 1 31 ? -19.781 -17.953 15.461 1 29.7 31 SER B O 1
ATOM 1591 N N . PRO B 1 32 ? -18.672 -18.141 17.375 1 28.81 32 PRO B N 1
ATOM 1592 C CA . PRO B 1 32 ? -18.688 -16.688 17.453 1 28.81 32 PRO B CA 1
ATOM 1593 C C . PRO B 1 32 ? -18.094 -16.016 16.219 1 28.81 32 PRO B C 1
ATOM 1595 O O . PRO B 1 32 ? -16.969 -16.359 15.812 1 28.81 32 PRO B O 1
ATOM 1598 N N . LYS B 1 33 ? -18.766 -15.719 15.227 1 28.81 33 LYS B N 1
ATOM 1599 C CA . LYS B 1 33 ? -18.344 -14.656 14.32 1 28.81 33 LYS B CA 1
ATOM 1600 C C . LYS B 1 33 ? -17.516 -13.609 15.047 1 28.81 33 LYS B C 1
ATOM 1602 O O . LYS B 1 33 ? -17.984 -12.992 16 1 28.81 33 LYS B O 1
ATOM 1607 N N . LYS B 1 34 ? -16.25 -13.883 15.133 1 31.58 34 LYS B N 1
ATOM 1608 C CA . LYS B 1 34 ? -15.398 -12.781 15.578 1 31.58 34 LYS B CA 1
ATOM 1609 C C . LYS B 1 34 ? -15.953 -11.438 15.109 1 31.58 34 LYS B C 1
ATOM 1611 O O . LYS B 1 34 ? -15.969 -11.148 13.914 1 31.58 34 LYS B O 1
ATOM 1616 N N . SER B 1 35 ? -17 -10.977 15.734 1 31.73 35 SER B N 1
ATOM 1617 C CA . SER B 1 35 ? -17.281 -9.547 15.578 1 31.73 35 SER B CA 1
ATOM 1618 C C . SER B 1 35 ? -16.031 -8.773 15.203 1 31.73 35 SER B C 1
ATOM 1620 O O . SER B 1 35 ? -14.977 -8.953 15.82 1 31.73 35 SER B O 1
ATOM 1622 N N . LEU B 1 36 ? -15.672 -8.516 14.094 1 35.75 36 LEU B N 1
ATOM 1623 C CA . LEU B 1 36 ? -14.742 -7.41 13.883 1 35.75 36 LEU B CA 1
ATOM 1624 C C . LEU B 1 36 ? -14.742 -6.461 15.07 1 35.75 36 LEU B C 1
ATOM 1626 O O . LEU B 1 36 ? -15.75 -5.801 15.344 1 35.75 36 LEU B O 1
ATOM 1630 N N . SER B 1 37 ? -14.234 -6.754 16.125 1 35.5 37 SER B N 1
ATOM 1631 C CA . SER B 1 37 ? -14.219 -5.988 17.359 1 35.5 37 SER B CA 1
ATOM 1632 C C . SER B 1 37 ? -14.234 -4.488 17.078 1 35.5 37 SER B C 1
ATOM 1634 O O . SER B 1 37 ? -13.391 -3.982 16.344 1 35.5 37 SER B O 1
ATOM 1636 N N . GLU B 1 38 ? -15.25 -3.631 16.891 1 43.66 38 GLU B N 1
ATOM 1637 C CA . GLU B 1 38 ? -15.57 -2.229 17.141 1 43.66 38 GLU B CA 1
ATOM 1638 C C . GLU B 1 38 ? -14.516 -1.577 18.047 1 43.66 38 GLU B C 1
ATOM 1640 O O . GLU B 1 38 ? -14.414 -0.35 18.094 1 43.66 38 GLU B O 1
ATOM 1645 N N . PRO B 1 39 ? -13.938 -2.328 18.812 1 43.84 39 PRO B N 1
ATOM 1646 C CA . PRO B 1 39 ? -13.156 -1.69 19.875 1 43.84 39 PRO B CA 1
ATOM 1647 C C . PRO B 1 39 ? -11.93 -0.956 19.344 1 43.84 39 PRO B C 1
ATOM 1649 O O . PRO B 1 39 ? -11.539 0.081 19.891 1 43.84 39 PRO B O 1
ATOM 1652 N N . ILE B 1 40 ? -11.281 -1.586 18.406 1 48.5 40 ILE B N 1
ATOM 1653 C CA . ILE B 1 40 ? -10.023 -0.925 18.062 1 48.5 40 ILE B CA 1
ATOM 1654 C C . ILE B 1 40 ? -10.312 0.427 17.422 1 48.5 40 ILE B C 1
ATOM 1656 O O . ILE B 1 40 ? -9.641 1.418 17.703 1 48.5 40 ILE B O 1
ATOM 1660 N N . PHE B 1 41 ? -11.336 0.461 16.578 1 56.38 41 PHE B N 1
ATOM 1661 C CA . PHE B 1 41 ? -11.656 1.731 15.93 1 56.38 41 PHE B CA 1
ATOM 1662 C C . PHE B 1 41 ? -12.258 2.707 16.938 1 56.38 41 PHE B C 1
ATOM 1664 O O . PHE B 1 41 ? -12.125 3.924 16.781 1 56.38 41 PHE B O 1
ATOM 1671 N N . GLN B 1 42 ? -12.953 2.104 17.875 1 54.22 42 GLN B N 1
ATOM 1672 C CA . GLN B 1 42 ? -13.617 2.998 18.828 1 54.22 42 GLN B CA 1
ATOM 1673 C C . GLN B 1 42 ? -12.602 3.898 19.531 1 54.22 42 GLN B C 1
ATOM 1675 O O . GLN B 1 42 ? -12.922 5.027 19.906 1 54.22 42 GLN B O 1
ATOM 1680 N N . GLN B 1 43 ? -11.344 3.428 19.578 1 60.81 43 GLN B N 1
ATOM 1681 C CA . GLN B 1 43 ? -10.438 4.227 20.406 1 60.81 43 GLN B CA 1
ATOM 1682 C C . GLN B 1 43 ? -9.469 5.02 19.531 1 60.81 43 GLN B C 1
ATOM 1684 O O . GLN B 1 43 ? -8.695 5.84 20.031 1 60.81 43 GLN B O 1
ATOM 1689 N N . MET B 1 44 ? -9.602 4.953 18.266 1 64.38 44 MET B N 1
ATOM 1690 C CA . MET B 1 44 ? -8.609 5.66 17.453 1 64.38 44 MET B CA 1
ATOM 1691 C C . MET B 1 44 ? -9.062 7.086 17.172 1 64.38 44 MET B C 1
ATOM 1693 O O . MET B 1 44 ? -10.258 7.355 17.047 1 64.38 44 MET B O 1
ATOM 1697 N N . PRO B 1 45 ? -7.953 8.039 17.328 1 65.94 45 PRO B N 1
ATOM 1698 C CA . PRO B 1 45 ? -8.328 9.398 16.906 1 65.94 45 PRO B CA 1
ATOM 1699 C C . PRO B 1 45 ? -8.992 9.438 15.539 1 65.94 45 PRO B C 1
ATOM 1701 O O . PRO B 1 45 ? -8.625 8.672 14.648 1 65.94 45 PRO B O 1
ATOM 1704 N N . ARG B 1 46 ? -9.867 10.242 15.461 1 85.38 46 ARG B N 1
ATOM 1705 C CA . ARG B 1 46 ? -10.656 10.312 14.234 1 85.38 46 ARG B CA 1
ATOM 1706 C C . ARG B 1 46 ? -10.289 11.539 13.414 1 85.38 46 ARG B C 1
ATOM 1708 O O . ARG B 1 46 ? -11.117 12.078 12.68 1 85.38 46 ARG B O 1
ATOM 1715 N N . THR B 1 47 ? -9.023 12.156 13.734 1 96.44 47 THR B N 1
ATOM 1716 C CA . THR B 1 47 ? -8.523 13.266 12.93 1 96.44 47 THR B CA 1
ATOM 1717 C C . THR B 1 47 ? -7.141 12.953 12.367 1 96.44 47 THR B C 1
ATOM 1719 O O . THR B 1 47 ? -6.293 12.398 13.07 1 96.44 47 THR B O 1
ATOM 1722 N N . CYS B 1 48 ? -6.953 13.312 11.133 1 98.19 48 CYS B N 1
ATOM 1723 C CA . CYS B 1 48 ? -5.676 13.117 10.453 1 98.19 48 CYS B CA 1
ATOM 1724 C C . CYS B 1 48 ? -5.023 14.453 10.117 1 98.19 48 CYS B C 1
ATOM 1726 O O . CYS B 1 48 ? -5.641 15.305 9.477 1 98.19 48 CYS B O 1
ATOM 1728 N N . GLN B 1 49 ? -3.84 14.672 10.586 1 98.69 49 GLN B N 1
ATOM 1729 C CA . GLN B 1 49 ? -3.033 15.82 10.188 1 98.69 49 GLN B CA 1
ATOM 1730 C C . GLN B 1 49 ? -2.129 15.477 9.008 1 98.69 49 GLN B C 1
ATOM 1732 O O . GLN B 1 49 ? -1.345 14.523 9.078 1 98.69 49 GLN B O 1
ATOM 1737 N N . ILE B 1 50 ? -2.221 16.234 7.914 1 98.88 50 ILE B N 1
ATOM 1738 C CA . IL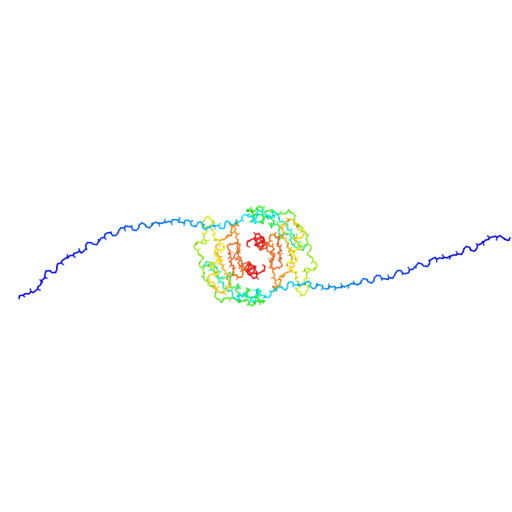E B 1 50 ? -1.319 16.078 6.781 1 98.88 50 ILE B CA 1
ATOM 1739 C C . ILE B 1 50 ? -0.159 17.062 6.891 1 98.88 50 ILE B C 1
ATOM 1741 O O . ILE B 1 50 ? -0.373 18.266 7.078 1 98.88 50 ILE B O 1
ATOM 1745 N N . PHE B 1 51 ? 0.988 16.516 6.859 1 98.88 51 PHE B N 1
ATOM 1746 C CA . PHE B 1 51 ? 2.215 17.281 6.727 1 98.88 51 PHE B CA 1
ATOM 1747 C C . PHE B 1 51 ? 2.799 17.141 5.328 1 98.88 51 PHE B C 1
ATOM 1749 O O . PHE B 1 51 ? 2.607 16.109 4.672 1 98.88 51 PHE B O 1
ATOM 1756 N N . ARG B 1 52 ? 3.518 18.141 4.898 1 98.81 52 ARG B N 1
ATOM 1757 C CA . ARG B 1 52 ? 4.254 18.031 3.643 1 98.81 52 ARG B CA 1
ATOM 1758 C C . ARG B 1 52 ? 5.664 18.609 3.787 1 98.81 52 ARG B C 1
ATOM 1760 O O . ARG B 1 52 ? 5.875 19.578 4.516 1 98.81 52 ARG B O 1
ATOM 1767 N N . GLN B 1 53 ? 6.609 17.922 3.176 1 98.25 53 GLN B N 1
ATOM 1768 C CA . GLN B 1 53 ? 7.902 18.562 2.934 1 98.25 53 GLN B CA 1
ATOM 1769 C C . GLN B 1 53 ? 7.75 19.828 2.09 1 98.25 53 GLN B C 1
ATOM 1771 O O . GLN B 1 53 ? 6.891 19.891 1.21 1 98.25 53 GLN B O 1
ATOM 1776 N N . SER B 1 54 ? 8.586 20.781 2.268 1 96.38 54 SER B N 1
ATOM 1777 C CA . SER B 1 54 ? 8.453 22.125 1.716 1 96.38 54 SER B CA 1
ATOM 1778 C C . SER B 1 54 ? 8.336 22.078 0.195 1 96.38 54 SER B C 1
ATOM 1780 O O . SER B 1 54 ? 7.555 22.828 -0.393 1 96.38 54 SER B O 1
ATOM 1782 N N . LYS B 1 55 ? 8.992 21.234 -0.452 1 94.88 55 LYS B N 1
ATOM 1783 C CA . LYS B 1 55 ? 9.102 21.25 -1.908 1 94.88 55 LYS B CA 1
ATOM 1784 C C . LYS B 1 55 ? 7.949 20.484 -2.551 1 94.88 55 LYS B C 1
ATOM 1786 O O . LYS B 1 55 ? 7.805 20.484 -3.775 1 94.88 55 LYS B O 1
ATOM 1791 N N . VAL B 1 56 ? 7.066 19.875 -1.755 1 97.81 56 VAL B N 1
ATOM 1792 C CA . VAL B 1 56 ? 5.934 19.141 -2.307 1 97.81 56 VAL B CA 1
ATOM 1793 C C . VAL B 1 56 ? 4.973 20.094 -2.99 1 97.81 56 VAL B C 1
ATOM 1795 O O . VAL B 1 56 ? 4.5 21.062 -2.371 1 97.81 56 VAL B O 1
ATOM 1798 N N . ASN B 1 57 ? 4.715 19.859 -4.242 1 96.88 57 ASN B N 1
ATOM 1799 C CA . ASN B 1 57 ? 3.783 20.672 -5.012 1 96.88 57 ASN B CA 1
ATOM 1800 C C . ASN B 1 57 ? 2.354 20.531 -4.496 1 96.88 57 ASN B C 1
ATOM 1802 O O . ASN B 1 57 ? 1.752 19.453 -4.617 1 96.88 57 ASN B O 1
ATOM 1806 N N . THR B 1 58 ? 1.802 21.547 -4.062 1 96.81 58 THR B N 1
ATOM 1807 C CA . THR B 1 58 ? 0.495 21.516 -3.414 1 96.81 58 THR B CA 1
ATOM 1808 C C . THR B 1 58 ? -0.603 21.203 -4.422 1 96.81 58 THR B C 1
ATOM 1810 O O . THR B 1 58 ? -1.668 20.703 -4.051 1 96.81 58 THR B O 1
ATOM 1813 N N . ASN B 1 59 ? -0.369 21.422 -5.707 1 97.19 59 ASN B N 1
ATOM 1814 C CA . ASN B 1 59 ? -1.358 21.094 -6.727 1 97.19 59 ASN B CA 1
ATOM 1815 C C . ASN B 1 59 ? -1.584 19.578 -6.824 1 97.19 59 ASN B C 1
ATOM 1817 O O . ASN B 1 59 ? -2.689 19.141 -7.137 1 97.19 59 ASN B O 1
ATOM 1821 N N . LEU B 1 60 ? -0.526 18.844 -6.566 1 97.69 60 LEU B N 1
ATOM 1822 C CA . LEU B 1 60 ? -0.589 17.391 -6.676 1 97.69 60 LEU B CA 1
ATOM 1823 C C . LEU B 1 60 ? -1.449 16.797 -5.566 1 97.69 60 LEU B C 1
ATOM 1825 O O . LEU B 1 60 ? -1.935 15.672 -5.688 1 97.69 60 LEU B O 1
ATOM 1829 N N . ILE B 1 61 ? -1.62 17.594 -4.445 1 98.12 61 ILE B N 1
ATOM 1830 C CA . ILE B 1 61 ? -2.293 17.031 -3.285 1 98.12 61 ILE B CA 1
ATOM 1831 C C . ILE B 1 61 ? -3.504 17.875 -2.916 1 98.12 61 ILE B C 1
ATOM 1833 O O . ILE B 1 61 ? -4.035 17.766 -1.808 1 98.12 61 ILE B O 1
ATOM 1837 N N . ALA B 1 62 ? -3.979 18.703 -3.811 1 97.19 62 ALA B N 1
ATOM 1838 C CA . ALA B 1 62 ? -5.047 19.656 -3.551 1 97.19 62 ALA B CA 1
ATOM 1839 C C . ALA B 1 62 ? -6.328 18.953 -3.121 1 97.19 62 ALA B C 1
ATOM 1841 O O . ALA B 1 62 ? -7.02 19.422 -2.209 1 97.19 62 ALA B O 1
ATOM 1842 N N . ASP B 1 63 ? -6.633 17.828 -3.738 1 97.19 63 ASP B N 1
ATOM 1843 C CA . ASP B 1 63 ? -7.887 17.125 -3.48 1 97.19 63 ASP B CA 1
ATOM 1844 C C . ASP B 1 63 ? -7.688 16 -2.48 1 97.19 63 ASP B C 1
ATOM 1846 O O . ASP B 1 63 ? -8.648 15.32 -2.096 1 97.19 63 ASP B O 1
ATOM 1850 N N . LEU B 1 64 ? -6.492 15.781 -2.021 1 98.31 64 LEU B N 1
ATOM 1851 C CA . LEU B 1 64 ? -6.145 14.617 -1.215 1 98.31 64 LEU B CA 1
ATOM 1852 C C . LEU B 1 64 ? -6.934 14.602 0.091 1 98.31 64 LEU B C 1
ATOM 1854 O O . LEU B 1 64 ? -7.516 13.578 0.461 1 98.31 64 LEU B O 1
ATOM 1858 N N . PRO B 1 65 ? -7.051 15.781 0.838 1 98.31 65 PRO B N 1
ATOM 1859 C CA . PRO B 1 65 ? -7.801 15.766 2.098 1 98.31 65 PRO B CA 1
ATOM 1860 C C . PRO B 1 65 ? -9.25 15.32 1.917 1 98.31 65 PRO B C 1
ATOM 1862 O O . PRO B 1 65 ? -9.742 14.477 2.668 1 98.31 65 PRO B O 1
ATOM 1865 N N . LYS B 1 66 ? -9.883 15.812 0.913 1 97.75 66 LYS B N 1
ATOM 1866 C CA . LYS B 1 66 ? -11.281 15.484 0.655 1 97.75 66 LYS B CA 1
ATOM 1867 C C . LYS B 1 66 ? -11.43 14.008 0.279 1 97.75 66 LYS B C 1
ATOM 1869 O O . LYS B 1 66 ? -12.344 13.328 0.764 1 97.75 66 LYS B O 1
ATOM 1874 N N . ARG B 1 67 ? -10.602 13.531 -0.586 1 96.88 67 ARG B N 1
ATOM 1875 C CA . ARG B 1 67 ? -10.656 12.141 -1.039 1 96.88 67 ARG B CA 1
ATOM 1876 C C . ARG B 1 67 ? -10.406 11.18 0.116 1 96.88 67 ARG B C 1
ATOM 1878 O O . ARG B 1 67 ? -11.031 10.117 0.191 1 96.88 67 ARG B O 1
ATOM 1885 N N . ILE B 1 68 ? -9.508 11.523 1.014 1 97.88 68 ILE B N 1
ATOM 1886 C CA . ILE B 1 68 ? -9.234 10.703 2.184 1 97.88 68 ILE B CA 1
ATOM 1887 C C . ILE B 1 68 ? -10.477 10.617 3.062 1 97.88 68 ILE B C 1
ATOM 1889 O O . ILE B 1 68 ? -10.883 9.523 3.469 1 97.88 68 ILE B O 1
ATOM 1893 N N . GLU B 1 69 ? -11.094 11.773 3.34 1 97.56 69 GLU B N 1
ATOM 1894 C CA . GLU B 1 69 ? -12.297 11.781 4.172 1 97.56 69 GLU B CA 1
ATOM 1895 C C . GLU B 1 69 ? -13.406 10.938 3.555 1 97.56 69 GLU B C 1
ATOM 1897 O O . GLU B 1 69 ? -14.086 10.188 4.262 1 97.56 69 GLU B O 1
ATOM 1902 N N . GLU B 1 70 ? -13.508 11.031 2.277 1 96.25 70 GLU B N 1
ATOM 1903 C CA . GLU B 1 70 ? -14.531 10.266 1.574 1 96.25 70 GLU B CA 1
ATOM 1904 C C . GLU B 1 70 ? -14.266 8.766 1.68 1 96.25 70 GLU B C 1
ATOM 1906 O O . GLU B 1 70 ? -15.195 7.977 1.865 1 96.25 70 GLU B O 1
ATOM 1911 N N . CYS B 1 71 ? -13.055 8.344 1.573 1 95.44 71 CYS B N 1
ATOM 1912 C CA . CYS B 1 71 ? -12.703 6.934 1.594 1 95.44 71 CYS B CA 1
ATOM 1913 C C . CYS B 1 71 ? -12.844 6.355 2.996 1 95.44 71 CYS B C 1
ATOM 1915 O O . CYS B 1 71 ? -13.102 5.16 3.158 1 95.44 71 CYS B O 1
ATOM 1917 N N . PHE B 1 72 ? -12.703 7.25 4.004 1 96.06 72 PHE B N 1
ATOM 1918 C CA . PHE B 1 72 ? -12.719 6.754 5.375 1 96.06 72 PHE B CA 1
ATOM 1919 C C . PHE B 1 72 ? -13.938 7.277 6.125 1 96.06 72 PHE B C 1
ATOM 1921 O O . PHE B 1 72 ? -13.875 7.512 7.336 1 96.06 72 PHE B O 1
ATOM 1928 N N . THR B 1 73 ? -14.977 7.508 5.398 1 93.81 73 THR B N 1
ATOM 1929 C CA . THR B 1 73 ? -16.203 8.055 5.961 1 93.81 73 THR B CA 1
ATOM 1930 C C . THR B 1 73 ? -16.797 7.113 7.008 1 93.81 73 THR B C 1
ATOM 1932 O O . THR B 1 73 ? -17.422 7.559 7.973 1 93.81 73 THR B O 1
ATOM 1935 N N . GLN B 1 74 ? -16.609 5.773 6.852 1 91.06 74 GLN B N 1
ATOM 1936 C CA . GLN B 1 74 ? -17.203 4.77 7.727 1 91.06 74 GLN B CA 1
ATOM 1937 C C . GLN B 1 74 ? -16.719 4.926 9.164 1 91.06 74 GLN B C 1
ATOM 1939 O O . GLN B 1 74 ? -17.422 4.562 10.109 1 91.06 74 GLN B O 1
ATOM 1944 N N . ILE B 1 75 ? -15.555 5.516 9.281 1 93.12 75 ILE B N 1
ATOM 1945 C CA . ILE B 1 75 ? -15.016 5.672 10.633 1 93.12 75 ILE B CA 1
ATOM 1946 C C . ILE B 1 75 ? -15.031 7.148 11.023 1 93.12 75 ILE B C 1
ATOM 1948 O O . ILE B 1 75 ? -14.484 7.527 12.062 1 93.12 75 ILE B O 1
ATOM 1952 N N . GLY B 1 76 ? -15.539 7.934 10.234 1 93.88 76 GLY B N 1
ATOM 1953 C CA . GLY B 1 76 ? -15.688 9.352 10.531 1 93.88 76 GLY B CA 1
ATOM 1954 C C . GLY B 1 76 ? -14.367 10.086 10.586 1 93.88 76 GLY B C 1
ATOM 1955 O O . GLY B 1 76 ? -14.195 11 11.398 1 93.88 76 GLY B O 1
ATOM 1956 N N . LEU B 1 77 ? -13.438 9.664 9.797 1 96.19 77 LEU B N 1
ATOM 1957 C CA . LEU B 1 77 ? -12.141 10.336 9.781 1 96.19 77 LEU B CA 1
ATOM 1958 C C . LEU B 1 77 ? -12.258 11.742 9.211 1 96.19 77 LEU B C 1
ATOM 1960 O O . LEU B 1 77 ? -12.852 11.938 8.148 1 96.19 77 LEU B O 1
ATOM 1964 N N . LYS B 1 78 ? -11.75 12.688 9.984 1 97 78 LYS B N 1
ATOM 1965 C CA . LYS B 1 78 ? -11.633 14.062 9.516 1 97 78 LYS B CA 1
ATOM 1966 C C . LYS B 1 78 ? -10.18 14.43 9.242 1 97 78 LYS B C 1
ATOM 1968 O O . LYS B 1 78 ? -9.273 13.969 9.938 1 97 78 LYS B O 1
ATOM 1973 N N . VAL B 1 79 ? -9.969 15.164 8.195 1 98.06 79 VAL B N 1
ATOM 1974 C CA . VAL B 1 79 ? -8.633 15.656 7.875 1 98.06 79 VAL B CA 1
ATOM 1975 C C . VAL B 1 79 ? -8.523 17.125 8.242 1 98.06 79 VAL B C 1
ATOM 1977 O O . VAL B 1 79 ? -9.422 17.922 7.934 1 98.06 79 VAL B O 1
ATOM 1980 N N . SER B 1 80 ? -7.449 17.469 9.008 1 96.62 80 SER B N 1
ATOM 1981 C CA . SER B 1 80 ? -7.238 18.875 9.375 1 96.62 80 SER B CA 1
ATOM 1982 C C . SER B 1 80 ? -7.281 19.766 8.141 1 96.62 80 SER B C 1
ATOM 1984 O O . SER B 1 80 ? -6.773 19.406 7.082 1 96.62 80 SER B O 1
ATOM 1986 N N . ASP B 1 81 ? -7.789 20.906 8.242 1 92.44 81 ASP B N 1
ATOM 1987 C CA . ASP B 1 81 ? -7.973 21.859 7.156 1 92.44 81 ASP B CA 1
ATOM 1988 C C . ASP B 1 81 ? -6.629 22.297 6.578 1 92.44 81 ASP B C 1
ATOM 1990 O O . ASP B 1 81 ? -6.488 22.438 5.359 1 92.44 81 ASP B O 1
ATOM 1994 N N . GLU B 1 82 ? -5.742 22.438 7.418 1 96 82 GLU B N 1
ATOM 1995 C CA . GLU B 1 82 ? -4.449 22.953 6.98 1 96 82 GLU B CA 1
ATOM 1996 C C . GLU B 1 82 ? -3.447 21.812 6.777 1 96 82 GLU B C 1
ATOM 1998 O O . GLU B 1 82 ? -3.275 20.969 7.656 1 96 82 GLU B O 1
ATOM 2003 N N . ILE B 1 83 ? -2.867 21.812 5.594 1 98.06 83 ILE B N 1
ATOM 2004 C CA . ILE B 1 83 ? -1.677 21 5.383 1 98.06 83 ILE B CA 1
ATOM 2005 C C . ILE B 1 83 ? -0.445 21.734 5.895 1 98.06 83 ILE B C 1
ATOM 2007 O O . ILE B 1 83 ? -0.084 22.797 5.367 1 98.06 83 ILE B O 1
ATOM 2011 N N . LYS B 1 84 ? 0.164 21.219 6.914 1 98.19 84 LYS B N 1
ATOM 2012 C CA . LYS B 1 84 ? 1.274 21.906 7.559 1 98.19 84 LYS B CA 1
ATOM 2013 C C . LYS B 1 84 ? 2.609 21.5 6.945 1 98.19 84 LYS B C 1
ATOM 2015 O O . LYS B 1 84 ? 2.805 20.328 6.586 1 98.19 84 LYS B O 1
ATOM 2020 N N . VAL B 1 85 ? 3.451 22.516 6.828 1 98.56 85 VAL B N 1
ATOM 2021 C CA . VAL B 1 85 ? 4.82 22.234 6.406 1 98.56 85 VAL B CA 1
ATOM 2022 C C . VAL B 1 85 ? 5.613 21.656 7.578 1 98.56 85 VAL B C 1
ATOM 2024 O O . VAL B 1 85 ? 5.582 22.203 8.68 1 98.56 85 VAL B O 1
ATOM 2027 N N . LEU B 1 86 ? 6.234 20.516 7.383 1 98.69 86 LEU B N 1
ATOM 2028 C CA . LEU B 1 86 ? 7.102 19.875 8.367 1 98.69 86 LEU B CA 1
ATOM 2029 C C . LEU B 1 86 ? 8.43 19.469 7.738 1 98.69 86 LEU B C 1
ATOM 2031 O O . LEU B 1 86 ? 8.453 18.688 6.785 1 98.69 86 LEU B O 1
ATOM 2035 N N . VAL B 1 87 ? 9.516 19.953 8.266 1 97.94 87 VAL B N 1
ATOM 2036 C CA . VAL B 1 87 ? 10.852 19.625 7.777 1 97.94 87 VAL B CA 1
ATOM 2037 C C . VAL B 1 87 ? 11.297 18.297 8.375 1 97.94 87 VAL B C 1
ATOM 2039 O O . VAL B 1 87 ? 11.25 18.109 9.594 1 97.94 87 VAL B O 1
ATOM 2042 N N . PRO B 1 88 ? 11.609 17.375 7.5 1 98.06 88 PRO B N 1
ATOM 2043 C CA . PRO B 1 88 ? 12.148 16.125 8.062 1 98.06 88 PRO B CA 1
ATOM 2044 C C . PRO B 1 88 ? 13.383 16.359 8.938 1 98.06 88 PRO B C 1
ATOM 2046 O O . PRO B 1 88 ? 14.195 17.25 8.641 1 98.06 88 PRO B O 1
ATOM 2049 N N . PRO B 1 89 ? 13.516 15.617 9.984 1 97.81 89 PRO B N 1
ATOM 2050 C CA . PRO B 1 89 ? 14.695 15.773 10.844 1 97.81 89 PRO B CA 1
ATOM 2051 C C . PRO B 1 89 ? 15.992 15.391 10.133 1 97.81 89 PRO B C 1
ATOM 2053 O O . PRO B 1 89 ? 16 14.453 9.336 1 97.81 89 PRO B O 1
ATOM 2056 N N . ILE B 1 90 ? 17.031 15.992 10.508 1 97.31 90 ILE B N 1
ATOM 2057 C CA . ILE B 1 90 ? 18.344 15.758 9.914 1 97.31 90 ILE B CA 1
ATOM 2058 C C . ILE B 1 90 ? 18.766 14.312 10.164 1 97.31 90 ILE B C 1
ATOM 2060 O O . ILE B 1 90 ? 19.391 13.68 9.305 1 97.31 90 ILE B O 1
ATOM 2064 N N . SER B 1 91 ? 18.422 13.773 11.359 1 97.94 91 SER B N 1
ATOM 2065 C CA . SER B 1 91 ? 18.812 12.422 11.758 1 97.94 91 SER B CA 1
ATOM 2066 C C . SER B 1 91 ? 18.141 11.375 10.867 1 97.94 91 SER B C 1
ATOM 2068 O O . SER B 1 91 ? 18.547 10.211 10.867 1 97.94 91 SER B O 1
ATOM 2070 N N . ALA B 1 92 ? 17.141 11.797 10.078 1 98.69 92 ALA B N 1
ATOM 2071 C CA . ALA B 1 92 ? 16.422 10.852 9.234 1 98.69 92 ALA B CA 1
ATOM 2072 C C . ALA B 1 92 ? 17.062 10.758 7.852 1 98.69 92 ALA B C 1
ATOM 2074 O O . ALA B 1 92 ? 16.734 9.859 7.07 1 98.69 92 ALA B O 1
ATOM 2075 N N . TRP B 1 93 ? 18 11.578 7.527 1 98.69 93 TRP B N 1
ATOM 2076 C CA . TRP B 1 93 ? 18.625 11.57 6.211 1 98.69 93 TRP B CA 1
ATOM 2077 C C . TRP B 1 93 ? 19.859 10.664 6.199 1 98.69 93 TRP B C 1
ATOM 2079 O O . TRP B 1 93 ? 20.75 10.812 7.031 1 98.69 93 TRP B O 1
ATOM 2089 N N . ASP B 1 94 ? 19.859 9.695 5.316 1 98.44 94 ASP B N 1
ATOM 2090 C CA . ASP B 1 94 ? 21.016 8.852 5.066 1 98.44 94 ASP B CA 1
ATOM 2091 C C . ASP B 1 94 ? 21.812 9.352 3.863 1 98.44 94 ASP B C 1
ATOM 2093 O O . ASP B 1 94 ? 21.469 9.062 2.717 1 98.44 94 ASP B O 1
ATOM 2097 N N . LYS B 1 95 ? 22.844 10 4.082 1 97.75 95 LYS B N 1
ATOM 2098 C CA . LYS B 1 95 ? 23.656 10.633 3.041 1 97.75 95 LYS B CA 1
ATOM 2099 C C . LYS B 1 95 ? 24.234 9.594 2.09 1 97.75 95 LYS B C 1
ATOM 2101 O O . LYS B 1 95 ? 24.328 9.828 0.883 1 97.75 95 LYS B O 1
ATOM 2106 N N . SER B 1 96 ? 24.609 8.508 2.619 1 97.75 96 SER B N 1
ATOM 2107 C CA . SER B 1 96 ? 25.219 7.473 1.798 1 97.75 96 SER B CA 1
ATOM 2108 C C . SER B 1 96 ? 24.266 6.961 0.734 1 97.75 96 SER B C 1
ATOM 2110 O O . SER B 1 96 ? 24.672 6.633 -0.38 1 97.75 96 SER B O 1
ATOM 2112 N N . ARG B 1 97 ? 22.938 6.977 1.044 1 97.44 97 ARG B N 1
ATOM 2113 C CA . ARG B 1 97 ? 21.938 6.453 0.12 1 97.44 97 ARG B CA 1
ATOM 2114 C C . ARG B 1 97 ? 21.234 7.582 -0.622 1 97.44 97 ARG B C 1
ATOM 2116 O O . ARG B 1 97 ? 20.578 7.348 -1.631 1 97.44 97 ARG B O 1
ATOM 2123 N N . GLY B 1 98 ? 21.438 8.742 -0.1 1 98.19 98 GLY B N 1
ATOM 2124 C CA . GLY B 1 98 ? 20.672 9.836 -0.658 1 98.19 98 GLY B CA 1
ATOM 2125 C C . GLY B 1 98 ? 19.172 9.672 -0.464 1 98.19 98 GLY B C 1
ATOM 2126 O O . GLY B 1 98 ? 18.391 9.953 -1.372 1 98.19 98 GLY B O 1
ATOM 2127 N N . GLN B 1 99 ? 18.781 9.078 0.678 1 98.75 99 GLN B N 1
ATOM 2128 C CA . GLN B 1 99 ? 17.375 8.773 0.979 1 98.75 99 GLN B CA 1
ATOM 2129 C C . GLN B 1 99 ? 17.062 9.07 2.441 1 98.75 99 GLN B C 1
ATOM 2131 O O . GLN B 1 99 ? 17.953 9.078 3.291 1 98.75 99 GLN B O 1
ATOM 2136 N N . TYR B 1 100 ? 15.805 9.367 2.723 1 98.81 100 TYR B N 1
ATOM 2137 C CA . TYR B 1 100 ? 15.336 9.438 4.102 1 98.81 100 TYR B CA 1
ATOM 2138 C C . TYR B 1 100 ? 15 8.055 4.637 1 98.81 100 TYR B C 1
ATOM 2140 O O . TYR B 1 100 ? 14.523 7.191 3.896 1 98.81 100 TYR B O 1
ATOM 2148 N N . ILE B 1 101 ? 15.227 7.871 5.934 1 98.69 101 ILE B N 1
ATOM 2149 C CA . ILE B 1 101 ? 14.742 6.691 6.641 1 98.69 101 ILE B CA 1
ATOM 2150 C C . ILE B 1 101 ? 13.266 6.863 6.984 1 98.69 101 ILE B C 1
ATOM 2152 O O . ILE B 1 101 ? 12.906 7.688 7.828 1 98.69 101 ILE B O 1
ATOM 2156 N N . ALA B 1 102 ? 12.453 6.066 6.391 1 98.69 102 ALA B N 1
ATOM 2157 C CA . ALA B 1 102 ? 11.008 6.242 6.426 1 98.69 102 ALA B CA 1
ATOM 2158 C C . ALA B 1 102 ? 10.477 6.168 7.855 1 98.69 102 ALA B C 1
ATOM 2160 O O . ALA B 1 102 ? 9.641 6.98 8.258 1 98.69 102 ALA B O 1
ATOM 2161 N N . ASP B 1 103 ? 10.969 5.258 8.602 1 98 103 ASP B N 1
ATOM 2162 C CA . ASP B 1 103 ? 10.531 5.051 9.984 1 98 103 ASP B CA 1
ATOM 2163 C C . ASP B 1 103 ? 10.711 6.32 10.812 1 98 103 ASP B C 1
ATOM 2165 O O . ASP B 1 103 ? 9.828 6.699 11.578 1 98 103 ASP B O 1
ATOM 2169 N N . LYS B 1 104 ? 11.805 6.957 10.625 1 98.56 104 LYS B N 1
ATOM 2170 C CA . LYS B 1 104 ? 12.109 8.172 11.375 1 98.56 104 LYS B CA 1
ATOM 2171 C C . LYS B 1 104 ? 11.195 9.32 10.953 1 98.56 104 LYS B C 1
ATOM 2173 O O . LYS B 1 104 ? 10.836 10.172 11.773 1 98.56 104 LYS B O 1
ATOM 2178 N N . ILE B 1 105 ? 10.844 9.312 9.688 1 98.88 105 ILE B N 1
ATOM 2179 C CA . ILE B 1 105 ? 9.93 10.328 9.18 1 98.88 105 ILE B CA 1
ATOM 2180 C C . ILE B 1 105 ? 8.57 10.188 9.859 1 98.88 105 ILE B C 1
ATOM 2182 O O . ILE B 1 105 ? 8 11.172 10.344 1 98.88 105 ILE B O 1
ATOM 2186 N N . VAL B 1 106 ? 8.062 8.961 9.977 1 98.56 106 VAL B N 1
ATOM 2187 C CA . VAL B 1 106 ? 6.762 8.711 10.594 1 98.56 106 VAL B CA 1
ATOM 2188 C C . VAL B 1 106 ? 6.816 9.07 12.078 1 98.56 106 VAL B C 1
ATOM 2190 O O . VAL B 1 106 ? 5.922 9.742 12.594 1 98.56 106 VAL B O 1
ATOM 2193 N N . GLU B 1 107 ? 7.879 8.695 12.719 1 98.12 107 GLU B N 1
ATOM 2194 C CA . GLU B 1 107 ? 8.031 8.969 14.148 1 98.12 107 GLU B CA 1
ATOM 2195 C C . GLU B 1 107 ? 8 10.469 14.43 1 98.12 107 GLU B C 1
ATOM 2197 O O . GLU B 1 107 ? 7.32 10.914 15.352 1 98.12 107 GLU B O 1
ATOM 2202 N N . ASN B 1 108 ? 8.75 11.18 13.656 1 98.5 108 ASN B N 1
ATOM 2203 C CA . ASN B 1 108 ? 8.781 12.633 13.828 1 98.5 108 ASN B CA 1
ATOM 2204 C C . ASN B 1 108 ? 7.41 13.258 13.594 1 98.5 108 ASN B C 1
ATOM 2206 O O . ASN B 1 108 ? 6.984 14.133 14.352 1 98.5 108 ASN B O 1
ATOM 2210 N N . ALA B 1 109 ? 6.715 12.836 12.523 1 98.5 109 ALA B N 1
ATOM 2211 C CA . ALA B 1 109 ? 5.391 13.367 12.211 1 98.5 109 ALA B CA 1
ATOM 2212 C C . ALA B 1 109 ? 4.402 13.078 13.344 1 98.5 109 ALA B C 1
ATOM 2214 O O . ALA B 1 109 ? 3.584 13.93 13.688 1 98.5 109 ALA B O 1
ATOM 2215 N N . CYS B 1 110 ? 4.465 11.883 13.883 1 97.5 110 CYS B N 1
ATOM 2216 C CA . CYS B 1 110 ? 3.572 11.492 14.969 1 97.5 110 CYS B CA 1
ATOM 2217 C C . CYS B 1 110 ? 3.785 12.375 16.203 1 97.5 110 CYS B C 1
ATOM 2219 O O . CYS B 1 110 ? 2.822 12.766 16.859 1 97.5 110 CYS B O 1
ATOM 2221 N N . LYS B 1 111 ? 5.02 12.68 16.453 1 97.12 111 LYS B N 1
ATOM 2222 C CA . LYS B 1 111 ? 5.332 13.562 17.578 1 97.12 111 LYS B CA 1
ATOM 2223 C C . LYS B 1 111 ? 4.707 14.938 17.391 1 97.12 111 LYS B C 1
ATOM 2225 O O . LYS B 1 111 ? 4.215 15.547 18.344 1 97.12 111 LYS B O 1
ATOM 2230 N N . GLN B 1 112 ? 4.695 15.391 16.172 1 97.5 112 GLN B N 1
ATOM 2231 C CA . GLN B 1 112 ? 4.195 16.734 15.867 1 97.5 112 GLN B CA 1
ATOM 2232 C C . GLN B 1 112 ? 2.67 16.75 15.828 1 97.5 112 GLN B C 1
ATOM 2234 O O . GLN B 1 112 ? 2.051 17.781 16.078 1 97.5 112 GLN B O 1
ATOM 2239 N N . ALA B 1 113 ? 2.074 15.602 15.453 1 96 113 ALA B N 1
ATOM 2240 C CA . ALA B 1 113 ? 0.625 15.516 15.281 1 96 113 ALA B CA 1
ATOM 2241 C C . ALA B 1 113 ? -0.077 15.367 16.625 1 96 113 ALA B C 1
ATOM 2243 O O . ALA B 1 113 ? -1.293 15.547 16.734 1 96 113 ALA B O 1
ATOM 2244 N N . SER B 1 114 ? 0.699 15.07 17.734 1 90.38 114 SER B N 1
ATOM 2245 C CA . SER B 1 114 ? 0.141 14.922 19.078 1 90.38 114 SER B CA 1
ATOM 2246 C C . SER B 1 114 ? -0.891 13.797 19.125 1 90.38 114 SER B C 1
ATOM 2248 O O . SER B 1 114 ? -0.581 12.648 18.797 1 90.38 114 SER B O 1
ATOM 2250 N N . ASP B 1 115 ? -2.223 14.133 19.203 1 90.38 115 ASP B N 1
ATOM 2251 C CA . ASP B 1 115 ? -3.242 13.109 19.422 1 90.38 115 ASP B CA 1
ATOM 2252 C C . ASP B 1 115 ? -3.98 12.797 18.125 1 90.38 115 ASP B C 1
ATOM 2254 O O . ASP B 1 115 ? -5.07 12.227 18.141 1 90.38 115 ASP B O 1
ATOM 2258 N N . LYS B 1 116 ? -3.361 13.133 17.031 1 96.44 116 LYS B N 1
ATOM 2259 C CA . LYS B 1 116 ? -3.975 12.883 15.727 1 96.44 116 LYS B CA 1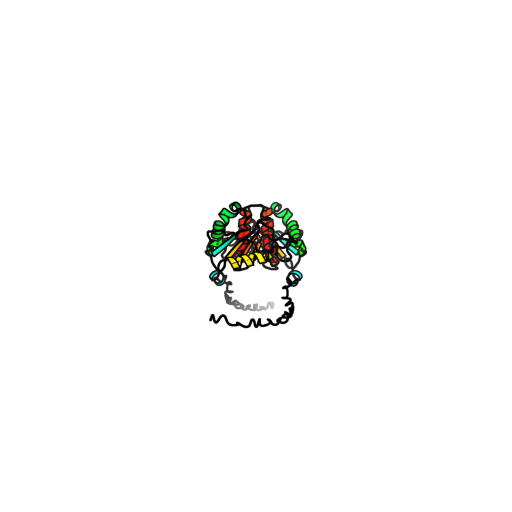
ATOM 2260 C C . LYS B 1 116 ? -3.193 11.836 14.938 1 96.44 116 LYS B C 1
ATOM 2262 O O . LYS B 1 116 ? -2 11.633 15.18 1 96.44 116 LYS B O 1
ATOM 2267 N N . ILE B 1 117 ? -3.879 11.141 14.039 1 97.44 117 ILE B N 1
ATOM 2268 C CA . ILE B 1 117 ? -3.203 10.375 12.992 1 97.44 117 ILE B CA 1
ATOM 2269 C C . ILE B 1 117 ? -2.434 11.328 12.078 1 97.44 117 ILE B C 1
ATOM 2271 O O . ILE B 1 117 ? -2.883 12.445 11.82 1 97.44 117 ILE B O 1
ATOM 2275 N N . CYS B 1 118 ? -1.297 10.867 11.625 1 98.44 118 CYS B N 1
ATOM 2276 C CA . CYS B 1 118 ? -0.534 11.773 10.781 1 98.44 118 CYS B CA 1
ATOM 2277 C C . CYS B 1 118 ? -0.235 11.148 9.422 1 98.44 118 CYS B C 1
ATOM 2279 O O . CYS B 1 118 ? -0.095 9.93 9.32 1 98.44 118 CYS B O 1
ATOM 2281 N N . LEU B 1 119 ? -0.175 11.93 8.391 1 98.81 119 LEU B N 1
ATOM 2282 C CA . LEU B 1 119 ? 0.325 11.625 7.059 1 98.81 119 LEU B CA 1
ATOM 2283 C C . LEU B 1 119 ? 1.383 12.641 6.633 1 98.81 119 LEU B C 1
ATOM 2285 O O . LEU B 1 119 ? 1.087 13.82 6.48 1 98.81 119 LEU B O 1
ATOM 2289 N N . HIS B 1 120 ? 2.604 12.219 6.512 1 98.94 120 HIS B N 1
ATOM 2290 C CA . HIS B 1 120 ? 3.674 13.102 6.078 1 98.94 120 HIS B CA 1
ATOM 2291 C C . HIS B 1 120 ? 4.062 12.828 4.629 1 98.94 120 HIS B C 1
ATOM 2293 O O . HIS B 1 120 ? 4.516 11.734 4.301 1 98.94 120 HIS B O 1
ATOM 2299 N N . LEU B 1 121 ? 3.941 13.789 3.76 1 98.88 121 LEU B N 1
ATOM 2300 C CA . LEU B 1 121 ? 4.266 13.695 2.34 1 98.88 121 LEU B CA 1
ATOM 2301 C C . LEU B 1 121 ? 5.652 14.258 2.061 1 98.88 121 LEU B C 1
ATOM 2303 O O . LEU B 1 121 ? 5.945 15.406 2.424 1 98.88 121 LEU B O 1
ATOM 2307 N N . LEU B 1 122 ? 6.488 13.469 1.4 1 98.75 122 LEU B N 1
ATOM 2308 C CA . LEU B 1 122 ? 7.852 13.867 1.069 1 98.75 122 LEU B CA 1
ATOM 2309 C C . LEU B 1 122 ? 8.031 13.984 -0.44 1 98.75 122 LEU B C 1
ATOM 2311 O O . LEU B 1 122 ? 7.281 13.383 -1.209 1 98.75 122 LEU B O 1
ATOM 2315 N N . GLU B 1 123 ? 9.023 14.734 -0.775 1 97.88 123 GLU B N 1
ATOM 2316 C CA . GLU B 1 123 ? 9.43 14.805 -2.176 1 97.88 123 GLU B CA 1
ATOM 2317 C C . GLU B 1 123 ? 10.695 13.977 -2.426 1 97.88 123 GLU B C 1
ATOM 2319 O O . GLU B 1 123 ? 10.93 13.523 -3.547 1 97.88 123 GLU B O 1
ATOM 2324 N N . ASP B 1 124 ? 11.484 13.758 -1.436 1 98.31 124 ASP B N 1
ATOM 2325 C CA . ASP B 1 124 ? 12.734 13.023 -1.554 1 98.31 124 ASP B CA 1
ATOM 2326 C C . ASP B 1 124 ? 12.508 11.523 -1.397 1 98.31 124 ASP B C 1
ATOM 2328 O O . ASP B 1 124 ? 11.5 11.102 -0.826 1 98.31 124 ASP B O 1
ATOM 2332 N N . ASP B 1 125 ? 13.477 10.727 -1.914 1 98.44 125 ASP B N 1
ATOM 2333 C CA . ASP B 1 125 ? 13.398 9.273 -1.85 1 98.44 125 ASP B CA 1
ATOM 2334 C C . ASP B 1 125 ? 13.531 8.781 -0.411 1 98.44 125 ASP B C 1
ATOM 2336 O O . ASP B 1 125 ? 14.031 9.5 0.454 1 98.44 125 ASP B O 1
ATOM 2340 N N . ALA B 1 126 ? 13 7.578 -0.17 1 98.69 126 ALA B N 1
ATOM 2341 C CA . ALA B 1 126 ? 13.023 7.016 1.178 1 98.69 126 ALA B CA 1
ATOM 2342 C C . ALA B 1 126 ? 13.203 5.5 1.136 1 98.69 126 ALA B C 1
ATOM 2344 O O . ALA B 1 126 ? 12.93 4.867 0.113 1 98.69 126 ALA B O 1
ATOM 2345 N N . TYR B 1 127 ? 13.711 5.004 2.166 1 97.75 127 TYR B N 1
ATOM 2346 C CA . TYR B 1 127 ? 13.828 3.562 2.357 1 97.75 127 TYR B CA 1
ATOM 2347 C C . TYR B 1 127 ? 13.516 3.178 3.799 1 97.75 127 TYR B C 1
ATOM 2349 O O . TYR B 1 127 ? 13.328 4.047 4.652 1 97.75 127 TYR B O 1
ATOM 2357 N N . ASP B 1 128 ? 13.336 1.9 4.059 1 96.38 128 ASP B N 1
ATOM 2358 C CA . ASP B 1 128 ? 13.133 1.354 5.395 1 96.38 128 ASP B CA 1
ATOM 2359 C C . ASP B 1 128 ? 13.844 0.01 5.551 1 96.38 128 ASP B C 1
ATOM 2361 O O . ASP B 1 128 ? 13.672 -0.887 4.723 1 96.38 128 ASP B O 1
ATOM 2365 N N . GLY B 1 129 ? 14.641 -0.04 6.535 1 92.75 129 GLY B N 1
ATOM 2366 C CA . GLY B 1 129 ? 15.328 -1.292 6.805 1 92.75 129 GLY B CA 1
ATOM 2367 C C . GLY B 1 129 ? 16.266 -1.714 5.684 1 92.75 129 GLY B C 1
ATOM 2368 O O . GLY B 1 129 ? 17.125 -0.942 5.262 1 92.75 129 GLY B O 1
ATOM 2369 N N . ILE B 1 130 ? 15.969 -2.957 5.168 1 90.75 130 ILE B N 1
ATOM 2370 C CA . ILE B 1 130 ? 16.875 -3.549 4.195 1 90.75 130 ILE B CA 1
ATOM 2371 C C . ILE B 1 130 ? 16.406 -3.227 2.781 1 90.75 130 ILE B C 1
ATOM 2373 O O . ILE B 1 130 ? 17.062 -3.582 1.803 1 90.75 130 ILE B O 1
ATOM 2377 N N . TRP B 1 131 ? 15.289 -2.527 2.709 1 93.44 131 TRP B N 1
ATOM 2378 C CA . TRP B 1 131 ? 14.695 -2.312 1.394 1 93.44 131 TRP B CA 1
ATOM 2379 C C . TRP B 1 131 ? 15.422 -1.197 0.645 1 93.44 131 TRP B C 1
ATOM 2381 O O . TRP B 1 131 ? 15.922 -0.252 1.259 1 93.44 131 TRP B O 1
ATOM 2391 N N . ASN B 1 132 ? 15.438 -1.271 -0.669 1 94.06 132 ASN B N 1
ATOM 2392 C CA . ASN B 1 132 ? 16.094 -0.268 -1.496 1 94.06 132 ASN B CA 1
ATOM 2393 C C . ASN B 1 132 ? 15.336 1.056 -1.486 1 94.06 132 ASN B C 1
ATOM 2395 O O . ASN B 1 132 ? 15.945 2.127 -1.527 1 94.06 132 ASN B O 1
ATOM 2399 N N . PHE B 1 133 ? 14.078 0.922 -1.434 1 97.06 133 PHE B N 1
ATOM 2400 C CA . PHE B 1 133 ? 13.211 2.094 -1.364 1 97.06 133 PHE B CA 1
ATOM 2401 C C . PHE B 1 133 ? 11.82 1.705 -0.892 1 97.06 133 PHE B C 1
ATOM 2403 O O . PHE B 1 133 ? 11.492 0.519 -0.803 1 97.06 133 PHE B O 1
ATOM 2410 N N . VAL B 1 134 ? 11.039 2.709 -0.52 1 97.69 134 VAL B N 1
ATOM 2411 C CA . VAL B 1 134 ? 9.625 2.525 -0.201 1 97.69 134 VAL B CA 1
ATOM 2412 C C . VAL B 1 134 ? 8.805 3.668 -0.8 1 97.69 134 VAL B C 1
ATOM 2414 O O . VAL B 1 134 ? 9.32 4.77 -0.998 1 97.69 134 VAL B O 1
ATOM 2417 N N . PHE B 1 135 ? 7.547 3.33 -1.141 1 98 135 PHE B N 1
ATOM 2418 C CA . PHE B 1 135 ? 6.617 4.398 -1.49 1 98 135 PHE B CA 1
ATOM 2419 C C . PHE B 1 135 ? 6.047 5.051 -0.238 1 98 135 PHE B C 1
ATOM 2421 O O . PHE B 1 135 ? 5.641 6.215 -0.269 1 98 135 PHE B O 1
ATOM 2428 N N . GLY B 1 136 ? 6.012 4.305 0.871 1 98.19 136 GLY B N 1
ATOM 2429 C CA . GLY B 1 136 ? 5.539 4.742 2.174 1 98.19 136 GLY B CA 1
ATOM 2430 C C . GLY B 1 136 ? 5.598 3.654 3.229 1 98.19 136 GLY B C 1
ATOM 2431 O O . GLY B 1 136 ? 5.859 2.492 2.914 1 98.19 136 GLY B O 1
ATOM 2432 N N . VAL B 1 137 ? 5.414 4.051 4.418 1 97.69 137 VAL B N 1
ATOM 2433 C CA . VAL B 1 137 ? 5.355 3.133 5.551 1 97.69 137 VAL B CA 1
ATOM 2434 C C . VAL B 1 137 ? 4.273 3.586 6.527 1 97.69 137 VAL B C 1
ATOM 2436 O O . VAL B 1 137 ? 4.02 4.785 6.672 1 97.69 137 VAL B O 1
ATOM 2439 N N . ALA B 1 138 ? 3.627 2.639 7.105 1 96.94 138 ALA B N 1
ATOM 2440 C CA . ALA B 1 138 ? 2.553 2.93 8.047 1 96.94 138 ALA B CA 1
ATOM 2441 C C . ALA B 1 138 ? 2.873 2.371 9.43 1 96.94 138 ALA B C 1
ATOM 2443 O O . ALA B 1 138 ? 3.408 1.267 9.555 1 96.94 138 ALA B O 1
ATOM 2444 N N . HIS B 1 139 ? 2.635 3.156 10.406 1 95.94 139 HIS B N 1
ATOM 2445 C CA . HIS B 1 139 ? 2.605 2.734 11.805 1 95.94 139 HIS B CA 1
ATOM 2446 C C . HIS B 1 139 ? 1.172 2.617 12.312 1 95.94 139 HIS B C 1
ATOM 2448 O O . HIS B 1 139 ? 0.44 3.609 12.359 1 95.94 139 HIS B O 1
ATOM 2454 N N . ARG B 1 140 ? 0.848 1.418 12.695 1 93.38 140 ARG B N 1
ATOM 2455 C CA . ARG B 1 140 ? -0.523 1.144 13.109 1 93.38 140 ARG B CA 1
ATOM 2456 C C . ARG B 1 140 ? -0.973 2.123 14.188 1 93.38 140 ARG B C 1
ATOM 2458 O O . ARG B 1 140 ? -0.238 2.385 15.141 1 93.38 140 ARG B O 1
ATOM 2465 N N . SER B 1 141 ? -2.131 2.719 14.031 1 94.19 141 SER B N 1
ATOM 2466 C CA . SER B 1 141 ? -2.834 3.594 14.961 1 94.19 141 SER B CA 1
ATOM 2467 C C . SER B 1 141 ? -2.072 4.895 15.18 1 94.19 141 SER B C 1
ATOM 2469 O O . SER B 1 141 ? -2.4 5.668 16.078 1 94.19 141 SER B O 1
ATOM 2471 N N . GLN B 1 142 ? -1.069 5.156 14.414 1 95.94 142 GLN B N 1
ATOM 2472 C CA . GLN B 1 142 ? -0.266 6.355 14.633 1 95.94 142 GLN B CA 1
ATOM 2473 C C . GLN B 1 142 ? -0.207 7.219 13.383 1 95.94 142 GLN B C 1
ATOM 2475 O O . GLN B 1 142 ? -0.519 8.414 13.43 1 95.94 142 GLN B O 1
ATOM 2480 N N . GLY B 1 143 ? 0.305 6.672 12.328 1 97.62 143 GLY B N 1
ATOM 2481 C CA . GLY B 1 143 ? 0.422 7.477 11.125 1 97.62 143 GLY B CA 1
ATOM 2482 C C . GLY B 1 143 ? 1.254 6.816 10.039 1 97.62 143 GLY B C 1
ATOM 2483 O O . GLY B 1 143 ? 1.57 5.629 10.133 1 97.62 143 GLY B O 1
ATOM 2484 N N . CYS B 1 144 ? 1.484 7.574 8.961 1 98.44 144 CYS B N 1
ATOM 2485 C CA . CYS B 1 144 ? 2.264 7.066 7.836 1 98.44 144 CYS B CA 1
ATOM 2486 C C . CYS B 1 144 ? 2.959 8.203 7.098 1 98.44 144 CYS B C 1
ATOM 2488 O O . CYS B 1 144 ? 2.713 9.375 7.379 1 98.44 144 CYS B O 1
ATOM 2490 N N . MET B 1 145 ? 3.887 7.812 6.305 1 98.81 145 MET B N 1
ATOM 2491 C CA . MET B 1 145 ? 4.492 8.742 5.355 1 98.81 145 MET B CA 1
ATOM 2492 C C . MET B 1 145 ? 4.453 8.172 3.939 1 98.81 145 MET B C 1
ATOM 2494 O O . MET B 1 145 ? 4.434 6.957 3.754 1 98.81 145 MET B O 1
ATOM 2498 N N . VAL B 1 146 ? 4.348 9.039 2.949 1 98.81 146 VAL B N 1
ATOM 2499 C CA . VAL B 1 146 ? 4.391 8.719 1.525 1 98.81 146 VAL B CA 1
ATOM 2500 C C . VAL B 1 146 ? 5.395 9.633 0.819 1 98.81 146 VAL B C 1
ATOM 2502 O O . VAL B 1 146 ? 5.43 10.836 1.072 1 98.81 146 VAL B O 1
ATOM 2505 N N . THR B 1 147 ? 6.301 9.07 0.061 1 98.75 147 THR B N 1
ATOM 2506 C CA . THR B 1 147 ? 7.164 9.891 -0.777 1 98.75 147 THR B CA 1
ATOM 2507 C C . THR B 1 147 ? 6.652 9.922 -2.215 1 98.75 147 THR B C 1
ATOM 2509 O 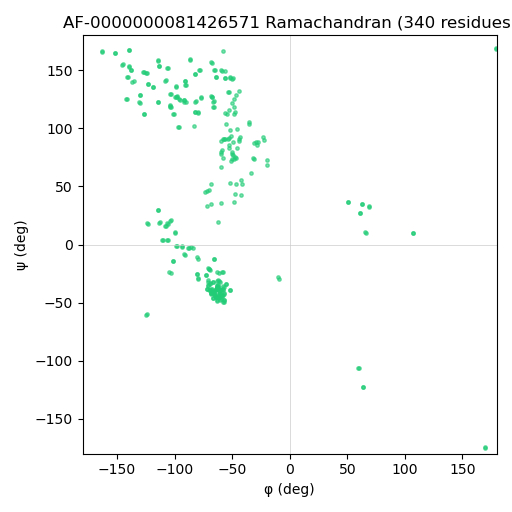O . THR B 1 147 ? 6.238 8.898 -2.754 1 98.75 147 THR B O 1
ATOM 2512 N N . LEU B 1 148 ? 6.652 11.078 -2.775 1 98.38 148 LEU B N 1
ATOM 2513 C CA . LEU B 1 148 ? 6.188 11.289 -4.141 1 98.38 148 LEU B CA 1
ATOM 2514 C C . LEU B 1 148 ? 7.301 11 -5.145 1 98.38 148 LEU B C 1
ATOM 2516 O O . LEU B 1 148 ? 7.055 10.953 -6.352 1 98.38 148 LEU B O 1
ATOM 2520 N N . TYR B 1 149 ? 8.414 10.695 -4.758 1 98 149 TYR B N 1
ATOM 2521 C CA . TYR B 1 149 ? 9.641 10.656 -5.543 1 98 149 TYR B CA 1
ATOM 2522 C C . TYR B 1 149 ? 9.5 9.719 -6.734 1 98 149 TYR B C 1
ATOM 2524 O O . TYR B 1 149 ? 9.961 10.031 -7.836 1 98 149 TYR B O 1
ATOM 2532 N N . ARG B 1 150 ? 8.82 8.633 -6.484 1 96.69 150 ARG B N 1
ATOM 2533 C CA . ARG B 1 150 ? 8.711 7.629 -7.539 1 96.69 150 ARG B CA 1
ATOM 2534 C C . ARG B 1 150 ? 7.273 7.508 -8.031 1 96.69 150 ARG B C 1
ATOM 2536 O O . ARG B 1 150 ? 6.91 6.512 -8.664 1 96.69 150 ARG B O 1
ATOM 2543 N N . LEU B 1 151 ? 6.453 8.5 -7.77 1 97.06 151 LEU B N 1
ATOM 2544 C CA . LEU B 1 151 ? 5.035 8.367 -8.086 1 97.06 151 LEU B CA 1
ATOM 2545 C C . LEU B 1 151 ? 4.668 9.234 -9.289 1 97.06 151 LEU B C 1
ATOM 2547 O O . LEU B 1 151 ? 3.496 9.578 -9.477 1 97.06 151 LEU B O 1
ATOM 2551 N N . ASN B 1 152 ? 5.582 9.711 -10.078 1 93.06 152 ASN B N 1
ATOM 2552 C CA . ASN B 1 152 ? 5.449 10.305 -11.398 1 93.06 152 ASN B CA 1
ATOM 2553 C C . ASN B 1 152 ? 4.586 11.562 -11.359 1 93.06 152 ASN B C 1
ATOM 2555 O O . ASN B 1 152 ? 3.85 11.852 -12.305 1 93.06 152 ASN B O 1
ATOM 2559 N N . ASN B 1 153 ? 4.551 12.25 -10.203 1 94.5 153 ASN B N 1
ATOM 2560 C CA . ASN B 1 153 ? 3.719 13.438 -10.07 1 94.5 153 ASN B CA 1
ATOM 2561 C C . ASN B 1 153 ? 2.287 13.172 -10.531 1 94.5 153 ASN B C 1
ATOM 2563 O O . ASN B 1 153 ? 1.702 13.984 -11.25 1 94.5 153 ASN B O 1
ATOM 2567 N N . ASP B 1 154 ? 1.802 12.039 -10.281 1 95.12 154 ASP B N 1
ATOM 2568 C CA . ASP B 1 154 ? 0.443 11.617 -10.617 1 95.12 154 ASP B CA 1
ATOM 2569 C C . ASP B 1 154 ? -0.466 11.68 -9.391 1 95.12 154 ASP B C 1
ATOM 2571 O O . ASP B 1 154 ? -0.362 10.844 -8.492 1 95.12 154 ASP B O 1
ATOM 2575 N N . PRO B 1 155 ? -1.418 12.586 -9.414 1 95.94 155 PRO B N 1
ATOM 2576 C CA . PRO B 1 155 ? -2.268 12.781 -8.234 1 95.94 155 PRO B CA 1
ATOM 2577 C C . PRO B 1 155 ? -3.096 11.547 -7.895 1 95.94 155 PRO B C 1
ATOM 2579 O O . PRO B 1 155 ? -3.348 11.266 -6.719 1 95.94 155 PRO B O 1
ATOM 2582 N N . ASP B 1 156 ? -3.514 10.836 -8.922 1 94.44 156 ASP B N 1
ATOM 2583 C CA . ASP B 1 156 ? -4.32 9.641 -8.672 1 94.44 156 ASP B CA 1
ATOM 2584 C C . ASP B 1 156 ? -3.49 8.547 -8.008 1 94.44 156 ASP B C 1
ATOM 2586 O O . ASP B 1 156 ? -3.967 7.871 -7.094 1 94.44 156 ASP B O 1
ATOM 2590 N N . LEU B 1 157 ? -2.295 8.406 -8.5 1 95.12 157 LEU B N 1
ATOM 2591 C CA . LEU B 1 157 ? -1.384 7.438 -7.902 1 95.12 157 LEU B CA 1
ATOM 2592 C C . LEU B 1 157 ? -1.035 7.82 -6.469 1 95.12 157 LEU B C 1
ATOM 2594 O O . LEU B 1 157 ? -1.054 6.973 -5.574 1 95.12 157 LEU B O 1
ATOM 2598 N N . ILE B 1 158 ? -0.743 9.078 -6.262 1 97.5 158 ILE B N 1
ATOM 2599 C CA . ILE B 1 158 ? -0.4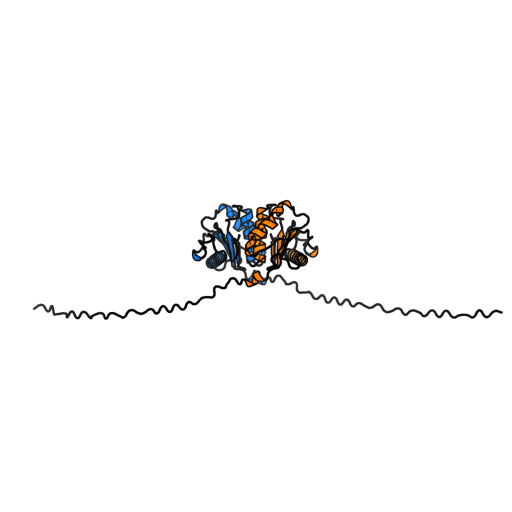26 9.586 -4.934 1 97.5 158 ILE B CA 1
ATOM 2600 C C . ILE B 1 158 ? -1.587 9.305 -3.982 1 97.5 158 ILE B C 1
ATOM 2602 O O . ILE B 1 158 ? -1.385 8.773 -2.889 1 97.5 158 ILE B O 1
ATOM 2606 N N . TYR B 1 159 ? -2.723 9.656 -4.441 1 96.88 159 TYR B N 1
ATOM 2607 C CA . TYR B 1 159 ? -3.939 9.438 -3.67 1 96.88 159 TYR B CA 1
ATOM 2608 C C . TYR B 1 159 ? -4.105 7.961 -3.322 1 96.88 159 TYR B C 1
ATOM 2610 O O . TYR B 1 159 ? -4.367 7.613 -2.166 1 96.88 159 TYR B O 1
ATOM 2618 N N . LYS B 1 160 ? -3.963 7.043 -4.238 1 96.75 160 LYS B N 1
ATOM 2619 C CA . LYS B 1 160 ? -4.215 5.621 -4.027 1 96.75 160 LYS B CA 1
ATOM 2620 C C . LYS B 1 160 ? -3.188 5.016 -3.072 1 96.75 160 LYS B C 1
ATOM 2622 O O . LYS B 1 160 ? -3.529 4.191 -2.223 1 96.75 160 LYS B O 1
ATOM 2627 N N . ILE B 1 161 ? -1.92 5.41 -3.15 1 97.44 161 ILE B N 1
ATOM 2628 C CA . ILE B 1 161 ? -0.896 4.945 -2.219 1 97.44 161 ILE B CA 1
ATOM 2629 C C . ILE B 1 161 ? -1.204 5.465 -0.815 1 97.44 161 ILE B C 1
ATOM 2631 O O . ILE B 1 161 ? -1.092 4.723 0.164 1 97.44 161 ILE B O 1
ATOM 2635 N N . CYS B 1 162 ? -1.635 6.727 -0.71 1 98.38 162 CYS B N 1
ATOM 2636 C CA . CYS B 1 162 ? -1.979 7.305 0.583 1 98.38 162 CYS B CA 1
ATOM 2637 C C . CYS B 1 162 ? -3.133 6.547 1.23 1 98.38 162 CYS B C 1
ATOM 2639 O O . CYS B 1 162 ? -3.066 6.199 2.41 1 98.38 162 CYS B O 1
ATOM 2641 N N . ILE B 1 163 ? -4.156 6.258 0.433 1 97.31 163 ILE B N 1
ATOM 2642 C CA . ILE B 1 163 ? -5.332 5.562 0.945 1 97.31 163 ILE B CA 1
ATOM 2643 C C . ILE B 1 163 ? -4.945 4.156 1.396 1 97.31 163 ILE B C 1
ATOM 2645 O O . ILE B 1 163 ? -5.367 3.703 2.465 1 97.31 163 ILE B O 1
ATOM 2649 N N . SER B 1 164 ? -4.188 3.482 0.624 1 96.12 164 SER B N 1
ATOM 2650 C CA . SER B 1 164 ? -3.738 2.139 0.974 1 96.12 164 SER B CA 1
ATOM 2651 C C . SER B 1 164 ? -2.961 2.141 2.285 1 96.12 164 SER B C 1
ATOM 2653 O O . SER B 1 164 ? -3.203 1.304 3.158 1 96.12 164 SER B O 1
ATOM 2655 N N . LEU B 1 165 ? -2.027 3.098 2.484 1 97.06 165 LEU B N 1
ATOM 2656 C CA . LEU B 1 165 ? -1.203 3.164 3.688 1 97.06 165 LEU B CA 1
ATOM 2657 C C . LEU B 1 165 ? -2.041 3.555 4.898 1 97.06 165 LEU B C 1
ATOM 2659 O O . LEU B 1 165 ? -1.862 3.004 5.988 1 97.06 165 LEU B O 1
ATOM 2663 N N . LEU B 1 166 ? -2.971 4.48 4.668 1 96.94 166 LEU B N 1
ATOM 2664 C CA . LEU B 1 166 ? -3.867 4.836 5.762 1 96.94 166 LEU B CA 1
ATOM 2665 C C . LEU B 1 166 ? -4.73 3.646 6.168 1 96.94 166 LEU B C 1
ATOM 2667 O O . LEU B 1 166 ? -5.043 3.475 7.348 1 96.94 166 LEU B O 1
ATOM 2671 N N . GLY B 1 167 ? -5.176 2.844 5.148 1 94.5 167 GLY B N 1
ATOM 2672 C CA . GLY B 1 167 ? -5.844 1.596 5.48 1 94.5 167 GLY B CA 1
ATOM 2673 C C . GLY B 1 167 ? -5.055 0.733 6.445 1 94.5 167 GLY B C 1
ATOM 2674 O O . GLY B 1 167 ? -5.617 0.161 7.379 1 94.5 167 GLY B O 1
ATOM 2675 N N . HIS B 1 168 ? -3.801 0.686 6.289 1 93.75 168 HIS B N 1
ATOM 2676 C CA . HIS B 1 168 ? -2.932 -0.08 7.176 1 93.75 168 HIS B CA 1
ATOM 2677 C C . HIS B 1 168 ? -2.814 0.586 8.539 1 93.75 168 HIS B C 1
ATOM 2679 O O . HIS B 1 168 ? -2.736 -0.097 9.562 1 93.75 168 HIS B O 1
ATOM 2685 N N . VAL B 1 169 ? -2.746 1.907 8.562 1 95.25 169 VAL B N 1
ATOM 2686 C CA . VAL B 1 169 ? -2.748 2.631 9.836 1 95.25 169 VAL B CA 1
ATOM 2687 C C . VAL B 1 169 ? -3.975 2.234 10.656 1 95.25 169 VAL B C 1
ATOM 2689 O O . VAL B 1 169 ? -3.885 2.062 11.867 1 95.25 169 VAL B O 1
ATOM 2692 N N . PHE B 1 170 ? -5.051 1.977 9.977 1 93.25 170 PHE B N 1
ATOM 2693 C CA . PHE B 1 170 ? -6.309 1.71 10.664 1 93.25 170 PHE B CA 1
ATOM 2694 C C . PHE B 1 170 ? -6.578 0.211 10.734 1 93.25 170 PHE B C 1
ATOM 2696 O O . PHE B 1 170 ? -7.688 -0.21 11.062 1 93.25 170 PHE B O 1
ATOM 2703 N N . GLY B 1 171 ? -5.664 -0.614 10.406 1 85.88 171 GLY B N 1
ATOM 2704 C CA . GLY B 1 171 ? -5.727 -2.031 10.727 1 85.88 171 GLY B CA 1
ATOM 2705 C C . GLY B 1 171 ? -6.023 -2.904 9.523 1 85.88 171 GLY B C 1
ATOM 2706 O O . GLY B 1 171 ? -6.395 -4.07 9.672 1 85.88 171 GLY B O 1
ATOM 2707 N N . LEU B 1 172 ? -5.98 -2.371 8.43 1 83.56 172 LEU B N 1
ATOM 2708 C CA . LEU B 1 172 ? -6.109 -3.197 7.234 1 83.56 172 LEU B CA 1
ATOM 2709 C C . LEU B 1 172 ? -4.922 -4.148 7.102 1 83.56 172 LEU B C 1
ATOM 2711 O O . LEU B 1 172 ? -3.824 -3.846 7.574 1 83.56 172 LEU B O 1
#

Nearest PDB structures (foldseek):
  2x7m-assembly1_A  TM=8.100E-01  e=8.538E-09  Methanopyrus kandleri AV19
  7swq-assembly1_A  TM=3.545E-01  e=1.371E-01  Arabidopsis thaliana
  4pg6-assembly1_A  TM=3.814E-01  e=7.597E-01  Staphylococcus aureus
  4n9q-assembly1_B  TM=3.752E-01  e=1.204E+00  Pseudomonas aeruginosa PAO1
  4n65-assembly1_B  TM=3.741E-01  e=3.454E+00  Pseudomonas aeruginosa PAO1

Sequence (344 aa):
MSLIDKISDDTPTLEEEAPFETSTDANNADSPKKSLSEPIFQQMPRTCQIFRQSKVNTNLIADLPKRIEECFTQIGLKVSDEIKVLVPPISAWDKSRGQYIADKIVENACKQASDKICLHLLEDDAYDGIWNFVFGVAHRSQGCMVTLYRLNNDPDLIYKICISLLGHVFGLMSLIDKISDDTPTLEEEAPFETSTDANNADSPKKSLSEPIFQQMPRTCQIFRQSKVNTNLIADLPKRIEECFTQIGLKVSDEIKVLVPPISAWDKSRGQYIADKIVENACKQASDKICLHLLEDDAYDGIWNFVFGVAHRSQGCMVTLYRLNNDPDLIYKICISLLGHVFGL

Foldseek 3Di:
DDCPDDPPPPPPDPDDPPPPPPPPPCPVPPPPPPPPPPPLLVPFDQEEAEEEAPPDDCVLCVCLQVLLCVLPVVSRRHYDPDHHYDHQDPVQADPVLQAGAFVSRQVVQLVVQPRHEYEYEYATWYDHDPDSGDQKAADASGYMYGYCPPVVSHSVSSNVVRNVRVVVNPPD/DDCPDDPDPPPPDPPDPDPPPPPPPPPVPPPPPPPPPPPLLVPFDQEEAAEEAPPDDCVLCVCLQVLLCVLPVVSNRHYDPDHHYDHQDPVQADPVLQAGAFVSRQVVQLVVQPRHEYEYEYATWYDYDPDSGDQKAADASGYMYGYCPPVVSHSVSSNVVRNVRVVVNPPD

Solvent-accessible surface area (backbone atoms only — not comparable to full-atom values): 19999 Å² total; per-residue (Å²): 140,78,85,80,72,79,79,78,78,78,72,80,79,79,77,78,77,76,80,81,75,75,76,73,73,72,73,72,71,69,67,76,68,76,62,77,64,61,59,66,66,68,68,47,62,43,37,31,37,40,30,28,26,83,82,46,60,59,79,59,50,65,61,42,56,62,54,50,28,63,69,34,48,85,70,55,38,38,53,54,89,60,73,41,78,45,79,75,59,73,90,26,53,38,76,91,74,64,26,32,36,43,65,52,48,30,53,54,43,31,65,74,38,60,83,26,28,20,39,37,38,33,50,57,47,28,20,49,89,84,42,84,54,45,61,55,52,52,40,70,81,36,25,24,30,38,33,46,55,85,43,76,88,32,44,68,55,49,45,53,54,50,52,54,40,50,38,35,18,74,67,89,139,84,83,79,72,83,78,79,78,79,70,78,79,78,76,78,75,74,80,77,77,73,75,73,73,75,73,73,72,70,64,74,69,74,62,76,68,62,60,68,66,69,69,47,61,44,37,32,38,39,31,28,27,82,82,47,60,60,79,59,48,66,61,43,56,60,54,50,27,63,68,34,47,86,70,55,37,38,54,53,89,61,73,41,76,46,78,77,59,74,90,27,53,38,76,93,74,66,26,30,38,44,64,51,50,33,53,54,43,30,65,73,38,60,82,26,28,20,38,37,36,32,52,57,48,28,20,49,88,82,43,82,55,47,61,55,51,51,39,70,79,36,24,24,30,38,34,47,54,86,42,78,88,33,44,68,55,48,45,51,53,49,51,54,39,49,39,35,17,74,68,92

InterPro domains:
  IPR024079 Metallopeptidase, catalytic domain superfamily [G3DSA:3.40.390.10] (47-172)